Protein AF-A0A9W6SUK1-F1 (afdb_monomer_lite)

pLDDT: mean 86.15, std 13.44, range [48.19, 97.81]

Structure (mmCIF, N/CA/C/O backbone):
data_AF-A0A9W6SUK1-F1
#
_entry.id   AF-A0A9W6SUK1-F1
#
loop_
_atom_site.group_PDB
_atom_site.id
_atom_site.type_symbol
_atom_site.label_atom_id
_atom_site.label_alt_id
_atom_site.label_comp_id
_atom_site.label_asym_id
_atom_site.label_entity_id
_atom_site.label_seq_id
_atom_site.pdbx_PDB_ins_code
_atom_site.Cartn_x
_atom_site.Cartn_y
_atom_site.Cartn_z
_atom_site.occupancy
_atom_site.B_iso_or_equiv
_atom_site.auth_seq_id
_atom_site.auth_comp_id
_atom_site.auth_asym_id
_atom_site.auth_atom_id
_atom_site.pdbx_PDB_model_num
ATOM 1 N N . MET A 1 1 ? -14.902 -10.176 -4.346 1.00 77.56 1 MET A N 1
ATOM 2 C CA . MET A 1 1 ? -14.029 -9.499 -5.326 1.00 77.56 1 MET A CA 1
ATOM 3 C C . MET A 1 1 ? -13.340 -8.386 -4.562 1.00 77.56 1 MET A C 1
ATOM 5 O O . MET A 1 1 ? -14.053 -7.664 -3.875 1.00 77.56 1 MET A O 1
ATOM 9 N N . GLY A 1 2 ? -12.005 -8.348 -4.556 1.00 91.94 2 GLY A N 1
ATOM 10 C CA . GLY A 1 2 ? -11.254 -7.356 -3.781 1.00 91.94 2 GLY A CA 1
ATOM 11 C C . GLY A 1 2 ? -11.389 -5.947 -4.363 1.00 91.94 2 GLY A C 1
ATOM 12 O O . GLY A 1 2 ? -11.686 -5.806 -5.550 1.00 91.94 2 GLY A O 1
ATOM 13 N N . ARG A 1 3 ? -11.192 -4.922 -3.533 1.00 96.12 3 ARG A N 1
ATOM 14 C CA . ARG A 1 3 ? -11.155 -3.506 -3.933 1.00 96.12 3 ARG A CA 1
ATOM 15 C C . ARG A 1 3 ? -9.841 -2.875 -3.488 1.00 96.12 3 ARG A C 1
ATOM 17 O O . ARG A 1 3 ? -9.360 -3.181 -2.396 1.00 96.12 3 ARG A O 1
ATOM 24 N N . ILE A 1 4 ? -9.308 -1.977 -4.310 1.00 96.44 4 ILE A N 1
ATOM 25 C CA . ILE A 1 4 ? -8.146 -1.150 -3.981 1.00 96.44 4 ILE A CA 1
ATOM 26 C C . ILE A 1 4 ? -8.617 0.300 -3.962 1.00 96.44 4 ILE A C 1
ATOM 28 O O . ILE A 1 4 ? -9.156 0.778 -4.959 1.00 96.44 4 ILE A O 1
ATOM 32 N N . LEU A 1 5 ? -8.442 0.983 -2.832 1.00 95.12 5 LEU A N 1
ATOM 33 C CA . LEU A 1 5 ? -8.839 2.384 -2.691 1.00 95.12 5 LEU A CA 1
ATOM 34 C C . LEU A 1 5 ? -7.619 3.242 -2.380 1.00 95.12 5 LEU A C 1
ATOM 36 O O . LEU A 1 5 ? -6.862 2.910 -1.477 1.00 95.12 5 LEU A O 1
ATOM 40 N N . PHE A 1 6 ? -7.457 4.358 -3.075 1.00 93.06 6 PHE A N 1
ATOM 41 C CA . PHE A 1 6 ? -6.518 5.407 -2.704 1.00 93.06 6 PHE A CA 1
ATOM 42 C C . PHE A 1 6 ? -7.228 6.372 -1.751 1.00 93.06 6 PHE A C 1
ATOM 44 O O . PHE A 1 6 ? -8.123 7.104 -2.179 1.00 93.06 6 PHE A O 1
ATOM 51 N N . ALA A 1 7 ? -6.885 6.327 -0.464 1.00 91.31 7 ALA A N 1
ATOM 52 C CA . ALA A 1 7 ? -7.510 7.161 0.557 1.00 91.31 7 ALA A CA 1
ATOM 53 C C . ALA A 1 7 ? -6.776 8.502 0.654 1.00 91.31 7 ALA A C 1
ATOM 55 O O . ALA A 1 7 ? -5.594 8.551 0.996 1.00 91.31 7 ALA A O 1
ATOM 56 N N . LEU A 1 8 ? -7.489 9.575 0.327 1.00 86.50 8 LEU A N 1
ATOM 57 C CA . LEU A 1 8 ? -6.974 10.937 0.284 1.00 86.50 8 LEU A CA 1
ATOM 58 C C . LEU A 1 8 ? -7.324 11.679 1.574 1.00 86.50 8 LEU A C 1
ATOM 60 O O . LEU A 1 8 ? -8.447 11.572 2.067 1.00 86.50 8 LEU A O 1
ATOM 64 N N . THR A 1 9 ? -6.372 12.460 2.070 1.00 83.44 9 THR A N 1
ATOM 65 C CA . THR A 1 9 ? -6.550 13.459 3.133 1.00 83.44 9 THR A CA 1
ATOM 66 C C . THR A 1 9 ? -6.585 14.863 2.531 1.00 83.44 9 THR A C 1
ATOM 68 O O . THR A 1 9 ? -6.197 15.082 1.377 1.00 83.44 9 THR A O 1
ATOM 71 N N . ASP A 1 10 ? -6.972 15.854 3.333 1.00 72.31 10 ASP A N 1
ATOM 72 C CA . ASP A 1 10 ? -6.921 17.268 2.938 1.00 72.31 10 ASP A CA 1
ATOM 73 C C . ASP A 1 10 ? -5.503 17.727 2.543 1.00 72.31 10 ASP A C 1
ATOM 75 O O . ASP A 1 10 ? -5.351 18.607 1.691 1.00 72.31 10 ASP A O 1
ATOM 79 N N . SER A 1 11 ? -4.455 17.098 3.094 1.00 65.69 11 SER A N 1
ATOM 80 C CA . SER A 1 11 ? -3.051 17.374 2.752 1.00 65.69 11 SER A CA 1
ATOM 81 C C . SER A 1 11 ? -2.709 17.051 1.290 1.00 65.69 11 SER A C 1
ATOM 83 O O . SER A 1 11 ? -1.800 17.657 0.724 1.00 65.69 11 SER A O 1
ATOM 85 N N . TRP A 1 12 ? -3.493 16.192 0.631 1.00 64.50 12 TRP A N 1
ATOM 86 C CA . TRP A 1 12 ? -3.364 15.875 -0.794 1.00 64.50 12 TRP A CA 1
ATOM 87 C C . TRP A 1 12 ? -4.181 16.812 -1.680 1.00 64.50 12 TRP A C 1
ATOM 89 O O . TRP A 1 12 ? -4.022 16.819 -2.901 1.00 64.50 12 TRP A O 1
ATOM 99 N N . ALA A 1 13 ? -5.124 17.562 -1.112 1.00 52.41 13 ALA A N 1
ATOM 100 C CA . ALA A 1 13 ? -6.182 18.207 -1.876 1.00 52.41 13 ALA A CA 1
ATOM 101 C C . ALA A 1 13 ? -5.832 19.609 -2.399 1.00 52.41 13 ALA A C 1
ATOM 103 O O . ALA A 1 13 ? -6.548 20.087 -3.277 1.00 52.41 13 ALA A O 1
ATOM 104 N N . ALA A 1 14 ? -4.765 20.274 -1.938 1.00 48.19 14 ALA A N 1
ATOM 105 C CA . ALA A 1 14 ? -4.618 21.711 -2.180 1.00 48.19 14 ALA A CA 1
ATOM 106 C C . ALA A 1 14 ? -3.212 22.173 -2.601 1.00 48.19 14 ALA A C 1
ATOM 108 O O . ALA A 1 14 ? -2.384 22.531 -1.768 1.00 48.19 14 ALA A O 1
ATOM 109 N N . VAL A 1 15 ? -3.008 22.334 -3.913 1.00 51.03 15 VAL A N 1
ATOM 110 C CA . VAL A 1 15 ? -2.298 23.520 -4.413 1.00 51.03 15 VAL A CA 1
ATOM 111 C C . VAL A 1 15 ? -3.376 24.535 -4.784 1.00 51.03 15 VAL A C 1
ATOM 113 O O . VAL A 1 15 ? -4.235 24.268 -5.629 1.00 51.03 15 VAL A O 1
ATOM 116 N N . VAL A 1 16 ? -3.382 25.674 -4.095 1.00 49.91 16 VAL A N 1
ATOM 117 C CA . VAL A 1 16 ? -4.205 26.821 -4.484 1.00 49.91 16 VAL A CA 1
ATOM 118 C C . VAL A 1 16 ? -3.438 27.550 -5.579 1.00 49.91 16 VAL A C 1
ATOM 120 O O . VAL A 1 16 ? -2.428 28.191 -5.303 1.00 49.91 16 VAL A O 1
ATOM 123 N N . ASP A 1 17 ? -3.892 27.395 -6.814 1.00 54.75 17 ASP A N 1
ATOM 124 C CA . ASP A 1 17 ? -3.485 28.235 -7.937 1.00 54.75 17 ASP A CA 1
ATOM 125 C C . ASP A 1 17 ? -4.449 29.433 -8.005 1.00 54.75 17 ASP A C 1
ATOM 127 O O . ASP A 1 17 ? -5.581 29.346 -7.525 1.00 54.75 17 ASP A O 1
ATOM 131 N N . GLU A 1 18 ? -4.045 30.554 -8.591 1.00 48.69 18 GLU A N 1
ATOM 132 C CA . GLU A 1 18 ? -4.957 31.675 -8.870 1.00 48.69 18 GLU A CA 1
ATOM 133 C C . GLU A 1 18 ? -5.225 31.730 -10.376 1.00 48.69 18 GLU A C 1
ATOM 135 O O . GLU A 1 18 ? -4.299 31.730 -11.187 1.00 48.69 18 GLU A O 1
ATOM 140 N N . HIS A 1 19 ? -6.499 31.791 -10.776 1.00 56.19 19 HIS A N 1
ATOM 141 C CA . HIS A 1 19 ? -6.836 32.237 -12.128 1.00 56.19 19 HIS A CA 1
ATOM 142 C C . HIS A 1 19 ? -6.321 33.674 -12.343 1.00 56.19 19 HIS A C 1
ATOM 144 O O . HIS A 1 19 ? -6.208 34.446 -11.393 1.00 56.19 19 HIS A O 1
ATOM 150 N N . ASP A 1 20 ? -6.125 34.086 -13.603 1.00 66.88 20 ASP A N 1
ATOM 151 C CA . ASP A 1 20 ? -5.825 35.488 -13.972 1.00 66.88 20 ASP A CA 1
ATOM 152 C C . ASP A 1 20 ? -6.870 36.500 -13.439 1.00 66.88 20 ASP A C 1
ATOM 154 O O . ASP A 1 20 ? -6.613 37.704 -13.403 1.00 66.88 20 ASP A O 1
ATOM 158 N N . ASP A 1 21 ? -8.056 36.031 -13.030 1.00 73.06 21 ASP A N 1
ATOM 159 C CA . ASP A 1 21 ? -9.128 36.833 -12.431 1.00 73.06 21 ASP A CA 1
ATOM 160 C C . ASP A 1 21 ? -9.119 36.871 -10.887 1.00 73.06 21 ASP A C 1
ATOM 162 O O . ASP A 1 21 ? -9.996 37.498 -10.288 1.00 73.06 21 ASP A O 1
ATOM 166 N N . GLY A 1 22 ? -8.131 36.242 -10.240 1.00 64.94 22 GLY A N 1
ATOM 167 C CA . GLY A 1 22 ? -7.996 36.178 -8.782 1.00 64.94 22 GLY A CA 1
ATOM 168 C C . GLY A 1 22 ? -8.904 35.147 -8.105 1.00 64.94 22 GLY A C 1
ATOM 169 O O . GLY A 1 22 ? -9.015 35.139 -6.878 1.00 64.94 22 GLY A O 1
ATOM 170 N N . THR A 1 23 ? -9.580 34.280 -8.865 1.00 58.09 23 THR A N 1
ATOM 171 C CA . THR A 1 23 ? -10.331 33.162 -8.286 1.00 58.09 23 THR A CA 1
ATOM 172 C C . THR A 1 23 ? -9.359 32.052 -7.884 1.00 58.09 23 THR A C 1
ATOM 174 O O . THR A 1 23 ? -8.633 31.552 -8.751 1.00 58.09 23 THR A O 1
ATOM 177 N N . PRO A 1 24 ? -9.348 31.611 -6.613 1.00 49.59 24 PRO A N 1
ATOM 178 C CA . PRO A 1 24 ? -8.565 30.451 -6.222 1.00 49.59 24 PRO A CA 1
ATOM 179 C C . PRO A 1 24 ? -9.097 29.210 -6.943 1.00 49.59 24 PRO A C 1
ATOM 181 O O . PRO A 1 24 ? -10.269 28.847 -6.818 1.00 49.59 24 PRO A O 1
ATOM 184 N N . ILE A 1 25 ? -8.220 28.554 -7.693 1.00 55.06 25 ILE A N 1
ATOM 185 C CA . ILE A 1 25 ? -8.440 27.240 -8.278 1.00 55.06 25 ILE A CA 1
ATOM 186 C C . ILE A 1 25 ? -7.718 26.237 -7.395 1.00 55.06 25 ILE A C 1
ATOM 188 O O . ILE A 1 25 ? -6.500 26.277 -7.242 1.00 55.06 25 ILE A O 1
ATOM 192 N N . THR A 1 26 ? -8.457 25.286 -6.844 1.00 48.47 26 THR A N 1
ATOM 193 C CA . THR A 1 26 ? -7.838 24.103 -6.257 1.00 48.47 26 THR A CA 1
ATOM 194 C C . THR A 1 26 ? -7.366 23.218 -7.404 1.00 48.47 26 THR A C 1
ATOM 196 O O . THR A 1 26 ? -8.160 22.485 -8.002 1.00 48.47 26 THR A O 1
ATOM 199 N N . ARG A 1 27 ? -6.084 23.314 -7.765 1.00 48.31 27 ARG A N 1
ATOM 200 C CA . ARG A 1 27 ? -5.504 22.461 -8.798 1.00 48.31 27 ARG A CA 1
ATOM 201 C C . ARG A 1 27 ? -4.853 21.267 -8.125 1.00 48.31 27 ARG A C 1
ATOM 203 O O . ARG A 1 27 ? -3.793 21.337 -7.520 1.00 48.31 27 ARG A O 1
ATOM 210 N N . ARG A 1 28 ? -5.538 20.144 -8.250 1.00 56.28 28 ARG A N 1
ATOM 211 C CA . ARG A 1 28 ? -5.021 18.819 -7.952 1.00 56.28 28 ARG A CA 1
ATOM 212 C C . ARG A 1 28 ? -3.777 18.557 -8.831 1.00 56.28 28 ARG A C 1
ATOM 214 O O . ARG A 1 28 ? -3.934 18.373 -10.036 1.00 56.28 28 ARG A O 1
ATOM 221 N N . GLU A 1 29 ? -2.561 18.474 -8.273 1.00 55.69 29 GLU A N 1
ATOM 222 C CA . GLU A 1 29 ? -1.379 17.900 -8.968 1.00 55.69 29 GLU A CA 1
ATOM 223 C C . GLU A 1 29 ? -1.499 16.361 -9.112 1.00 55.69 29 GLU A C 1
ATOM 225 O O . GLU A 1 29 ? -0.589 15.596 -8.811 1.00 55.69 29 GLU A O 1
ATOM 230 N N . TYR A 1 30 ? -2.660 15.877 -9.563 1.00 66.81 30 TYR A N 1
ATOM 231 C CA . TYR A 1 30 ? -3.028 14.459 -9.507 1.00 66.81 30 TYR A CA 1
ATOM 232 C C . TYR A 1 30 ? -2.678 13.693 -10.775 1.00 66.81 30 TYR A C 1
ATOM 234 O O . TYR A 1 30 ? -2.692 12.477 -10.737 1.00 66.81 30 TYR A O 1
ATOM 242 N N . ALA A 1 31 ? -2.285 14.337 -11.877 1.00 73.25 31 ALA A N 1
ATOM 243 C CA . ALA A 1 31 ? -2.067 13.619 -13.139 1.00 73.25 31 ALA A CA 1
ATOM 244 C C . ALA A 1 31 ? -1.047 12.467 -13.018 1.00 73.25 31 ALA A C 1
ATOM 246 O O . ALA A 1 31 ? -1.209 11.424 -13.646 1.00 73.25 31 ALA A O 1
ATOM 247 N N . LYS A 1 32 ? -0.016 12.640 -12.181 1.00 80.38 32 LYS A N 1
ATOM 248 C CA . LYS A 1 32 ? 0.968 11.587 -11.896 1.00 80.38 32 LYS A CA 1
ATOM 249 C C . LYS A 1 32 ? 0.387 10.510 -10.988 1.00 80.38 32 LYS A C 1
ATOM 251 O O . LYS A 1 32 ? 0.563 9.332 -11.255 1.00 80.38 32 LYS A O 1
ATOM 256 N N . LEU A 1 33 ? -0.343 10.899 -9.950 1.00 84.31 33 LEU A N 1
ATOM 257 C CA . LEU A 1 33 ? -0.990 9.960 -9.043 1.00 84.31 33 LEU A CA 1
ATOM 258 C C . LEU A 1 33 ? -2.082 9.128 -9.732 1.00 84.31 33 LEU A C 1
ATOM 260 O O . LEU A 1 33 ? -2.183 7.929 -9.501 1.00 84.31 33 LEU A O 1
ATOM 264 N N . ASP A 1 34 ? -2.868 9.752 -10.602 1.00 87.50 34 ASP A N 1
ATOM 265 C CA . ASP A 1 34 ? -3.886 9.106 -11.424 1.00 87.50 34 ASP A CA 1
ATOM 266 C C . ASP A 1 34 ? -3.232 8.094 -12.369 1.00 87.50 34 ASP A C 1
ATOM 268 O O . ASP A 1 34 ? -3.710 6.967 -12.480 1.00 87.50 34 ASP A O 1
ATOM 272 N N . ALA A 1 35 ? -2.107 8.458 -12.999 1.00 88.25 35 ALA A N 1
ATOM 273 C CA . ALA A 1 35 ? -1.323 7.538 -13.822 1.00 88.25 35 ALA A CA 1
ATOM 274 C C . ALA A 1 35 ? -0.766 6.367 -12.994 1.00 88.25 35 ALA A C 1
ATOM 276 O O . ALA A 1 35 ? -0.912 5.216 -13.399 1.00 88.25 35 ALA A O 1
ATOM 277 N N . PHE A 1 36 ? -0.218 6.646 -11.806 1.00 89.75 36 PHE A N 1
ATOM 278 C CA . PHE A 1 36 ? 0.258 5.630 -10.863 1.00 89.75 36 PHE A CA 1
ATOM 279 C C . PHE A 1 36 ? -0.850 4.636 -10.498 1.00 89.75 36 PHE A C 1
ATOM 281 O O . PHE A 1 36 ? -0.673 3.424 -10.591 1.00 89.75 36 PHE A O 1
ATOM 288 N N . ALA A 1 37 ? -2.011 5.153 -10.092 1.00 92.19 37 ALA A N 1
ATOM 289 C CA . ALA A 1 37 ? -3.158 4.356 -9.681 1.00 92.19 37 ALA A CA 1
ATOM 290 C C . ALA A 1 37 ? -3.741 3.551 -10.850 1.00 92.19 37 ALA A C 1
ATOM 292 O O . ALA A 1 37 ? -4.093 2.384 -10.672 1.00 92.19 37 ALA A O 1
ATOM 293 N N . ALA A 1 38 ? -3.818 4.144 -12.044 1.00 92.50 38 ALA A N 1
ATOM 294 C CA . ALA A 1 38 ? -4.283 3.462 -13.245 1.00 92.50 38 ALA A CA 1
ATOM 295 C C . ALA A 1 38 ? -3.365 2.289 -13.610 1.00 92.50 38 ALA A C 1
ATOM 297 O O . ALA A 1 38 ? -3.847 1.172 -13.780 1.00 92.50 38 ALA A O 1
ATOM 298 N N . GLU A 1 39 ? -2.052 2.515 -13.655 1.00 92.94 39 GLU A N 1
ATOM 299 C CA . 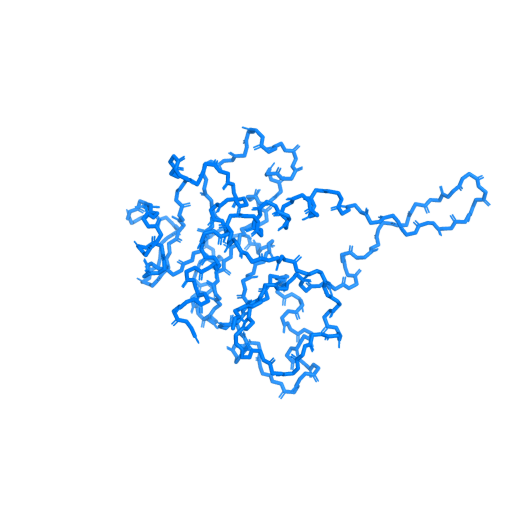GLU A 1 39 ? -1.068 1.487 -13.999 1.00 92.94 39 GLU A CA 1
ATOM 300 C C . GLU A 1 39 ? -1.023 0.367 -12.947 1.00 92.94 39 GLU A C 1
ATOM 302 O O . GLU A 1 39 ? -1.078 -0.818 -13.288 1.00 92.94 39 GLU A O 1
ATOM 307 N N . ALA A 1 40 ? -1.046 0.722 -11.657 1.00 93.62 40 ALA A N 1
ATOM 308 C CA . ALA A 1 40 ? -1.162 -0.257 -10.579 1.00 93.62 40 ALA A CA 1
ATOM 309 C C . ALA A 1 40 ? -2.466 -1.066 -10.681 1.00 93.62 40 ALA A C 1
ATOM 311 O O . ALA A 1 40 ? -2.459 -2.284 -10.492 1.00 93.62 40 ALA A O 1
ATOM 312 N N . GLY A 1 41 ? -3.584 -0.424 -11.030 1.00 95.19 41 GLY A N 1
ATOM 313 C CA . GLY A 1 41 ? -4.865 -1.099 -11.229 1.00 95.19 41 GLY A CA 1
ATOM 314 C C . GLY A 1 41 ? -4.879 -2.036 -12.438 1.00 95.19 41 GLY A C 1
ATOM 315 O O . GLY A 1 41 ? -5.420 -3.146 -12.372 1.00 95.19 41 GLY A O 1
ATOM 316 N N . GLU A 1 42 ? -4.236 -1.639 -13.537 1.00 94.62 42 GLU A N 1
ATOM 317 C CA . GLU A 1 42 ? -4.057 -2.478 -14.721 1.00 94.62 42 GLU A CA 1
ATOM 318 C C . GLU A 1 42 ? -3.203 -3.713 -14.427 1.00 94.62 42 GLU A C 1
ATOM 320 O O . GLU A 1 42 ? -3.549 -4.815 -14.875 1.00 94.62 42 GLU A O 1
ATOM 325 N N . ALA A 1 43 ? -2.126 -3.562 -13.655 1.00 92.88 43 ALA A N 1
ATOM 326 C CA . ALA A 1 43 ? -1.289 -4.672 -13.209 1.00 92.88 43 ALA A CA 1
ATOM 327 C C . ALA A 1 43 ? -2.040 -5.591 -12.229 1.00 92.88 43 ALA A C 1
ATOM 329 O O . ALA A 1 43 ? -2.059 -6.813 -12.407 1.00 92.88 43 ALA A O 1
ATOM 330 N N . ALA A 1 44 ? -2.764 -5.012 -11.266 1.00 95.06 44 ALA A N 1
ATOM 331 C CA . ALA A 1 44 ? -3.584 -5.747 -10.304 1.00 95.06 44 ALA A CA 1
ATOM 332 C C . ALA A 1 44 ? -4.801 -6.442 -10.938 1.00 95.06 44 ALA A C 1
ATOM 334 O O . ALA A 1 44 ? -5.382 -7.342 -10.331 1.00 95.06 44 ALA A O 1
ATOM 335 N N . LYS A 1 45 ? -5.217 -6.028 -12.145 1.00 95.50 45 LYS A N 1
ATOM 336 C CA . LYS A 1 45 ? -6.511 -6.391 -12.758 1.00 95.50 45 LYS A CA 1
ATOM 337 C C . LYS A 1 45 ? -7.705 -6.026 -11.862 1.00 95.50 45 LYS A C 1
ATOM 339 O O . LYS A 1 45 ? -8.749 -6.677 -11.912 1.00 95.50 45 LYS A O 1
ATOM 344 N N . ILE A 1 46 ? -7.542 -4.983 -11.050 1.00 95.25 46 ILE A N 1
ATOM 345 C CA . ILE A 1 46 ? -8.527 -4.453 -10.105 1.00 95.25 46 ILE A CA 1
ATOM 346 C C . ILE A 1 46 ? -8.463 -2.926 -10.225 1.00 95.25 46 ILE A C 1
ATOM 348 O O . ILE A 1 46 ? -7.388 -2.372 -10.010 1.00 95.25 46 ILE A O 1
ATOM 352 N N . PRO A 1 47 ? -9.564 -2.231 -10.561 1.00 93.56 47 PRO A N 1
ATOM 353 C CA . PRO A 1 47 ? -9.565 -0.773 -10.598 1.00 93.56 47 PRO A CA 1
ATOM 354 C C . PRO A 1 47 ? -9.157 -0.177 -9.247 1.00 93.56 47 PRO A C 1
ATOM 356 O O . PRO A 1 47 ? -9.628 -0.633 -8.203 1.00 93.56 47 PRO A O 1
ATOM 359 N N . VAL A 1 48 ? -8.307 0.849 -9.286 1.00 94.62 48 VAL A N 1
ATOM 360 C CA . VAL A 1 48 ? -7.973 1.663 -8.114 1.00 94.62 48 VAL A CA 1
ATOM 361 C C . VAL A 1 48 ? -8.918 2.858 -8.084 1.00 94.62 48 VAL A C 1
ATOM 363 O O . VAL A 1 48 ? -8.983 3.629 -9.040 1.00 94.62 48 VAL A O 1
ATOM 366 N N . GLU A 1 49 ? -9.679 2.993 -7.002 1.00 93.81 49 GLU A N 1
ATOM 367 C CA . GLU A 1 49 ? -10.641 4.082 -6.818 1.00 93.81 49 GLU A CA 1
ATOM 368 C C . GLU A 1 49 ? -10.074 5.124 -5.852 1.00 93.81 49 GLU A C 1
ATOM 370 O O . GLU A 1 49 ? -9.610 4.776 -4.769 1.00 93.81 49 GLU A O 1
ATOM 375 N N . PHE A 1 50 ? -10.151 6.405 -6.200 1.00 91.75 50 PHE A N 1
ATOM 376 C CA . PHE A 1 50 ? -9.858 7.481 -5.256 1.00 91.75 50 PHE A CA 1
ATOM 377 C C . PHE A 1 50 ? -11.057 7.717 -4.344 1.00 91.75 50 PHE A C 1
ATOM 379 O O . PHE A 1 50 ? -12.190 7.814 -4.820 1.00 91.75 50 PHE A O 1
ATOM 386 N N . ILE A 1 51 ? -10.803 7.833 -3.044 1.00 92.69 51 ILE A N 1
ATOM 387 C CA . ILE A 1 51 ? -11.831 8.079 -2.038 1.00 92.69 51 ILE A CA 1
ATOM 388 C C . ILE A 1 51 ? -11.305 9.042 -0.980 1.00 92.69 51 ILE A C 1
ATOM 390 O O . ILE A 1 51 ? -10.135 8.993 -0.605 1.00 92.69 51 ILE A O 1
ATOM 394 N N . ASP A 1 52 ? -12.173 9.916 -0.494 1.00 91.56 52 ASP A N 1
ATOM 395 C CA . ASP A 1 52 ? -11.874 10.717 0.687 1.00 91.56 52 ASP A CA 1
ATOM 396 C C . ASP A 1 52 ? -11.811 9.800 1.921 1.00 91.56 52 ASP A C 1
ATOM 398 O O . ASP A 1 52 ? -12.644 8.901 2.084 1.00 91.56 52 ASP A O 1
ATOM 402 N N . VAL A 1 53 ? -10.831 9.994 2.803 1.00 92.94 53 VAL A N 1
ATOM 403 C CA . VAL A 1 53 ? -10.698 9.213 4.042 1.00 92.94 53 VAL A CA 1
ATOM 404 C C . VAL A 1 53 ? -11.972 9.251 4.905 1.00 92.94 53 VAL A C 1
ATOM 406 O O . VAL A 1 53 ? -12.322 8.247 5.545 1.00 92.94 53 VAL A O 1
ATOM 409 N N . ALA A 1 54 ? -12.730 10.352 4.857 1.00 91.00 54 ALA A N 1
ATOM 410 C CA . ALA A 1 54 ? -14.017 10.499 5.529 1.00 91.00 54 ALA A CA 1
ATOM 411 C C . ALA A 1 54 ? -15.098 9.565 4.952 1.00 91.00 54 ALA A C 1
ATOM 413 O O . ALA A 1 54 ? -15.994 9.121 5.682 1.00 91.00 54 ALA A O 1
ATOM 414 N N . GLU A 1 55 ? -14.990 9.221 3.667 1.00 93.50 55 GLU A N 1
ATOM 415 C CA . GLU A 1 55 ? -15.928 8.381 2.915 1.00 93.50 55 GLU A CA 1
ATOM 416 C C . GLU A 1 55 ? -15.546 6.891 2.904 1.00 93.50 55 GLU A C 1
ATOM 418 O O . GLU A 1 55 ? -16.351 6.046 2.499 1.00 93.50 55 GLU A O 1
ATOM 423 N N . VAL A 1 56 ? -14.354 6.528 3.392 1.00 95.31 56 VAL A N 1
ATOM 424 C CA . VAL A 1 56 ? -13.911 5.127 3.488 1.00 95.31 56 VAL A CA 1
ATOM 425 C C . VAL A 1 56 ? -14.933 4.288 4.284 1.00 95.31 56 VAL A C 1
ATOM 427 O O . VAL A 1 56 ? -15.386 4.704 5.361 1.00 95.31 56 VAL A O 1
ATOM 430 N N . PRO A 1 57 ? -15.315 3.084 3.814 1.00 94.75 57 PRO A N 1
ATOM 431 C CA . PRO A 1 57 ? -16.274 2.244 4.525 1.00 94.75 57 PRO A CA 1
ATOM 432 C C . PRO A 1 57 ? -15.734 1.780 5.886 1.00 94.75 57 PRO A C 1
ATOM 434 O O . PRO A 1 57 ? -14.547 1.517 6.050 1.00 94.75 57 PRO A O 1
ATOM 437 N N . ALA A 1 58 ? -16.626 1.635 6.870 1.00 94.56 58 ALA A N 1
ATOM 438 C CA . ALA A 1 58 ? -16.257 1.143 8.202 1.00 94.56 58 ALA A CA 1
ATOM 439 C C . ALA A 1 58 ? -15.859 -0.347 8.215 1.00 94.56 58 ALA A C 1
ATOM 441 O O . ALA A 1 58 ? -15.105 -0.786 9.086 1.00 94.56 58 ALA A O 1
ATOM 442 N N . ASP A 1 59 ? -16.384 -1.125 7.265 1.00 95.00 59 ASP A N 1
ATOM 443 C CA . ASP A 1 59 ? -15.977 -2.504 7.016 1.00 95.00 59 ASP A CA 1
ATOM 444 C C . ASP A 1 59 ? -14.977 -2.540 5.855 1.00 95.00 59 ASP A C 1
ATOM 446 O O . ASP A 1 59 ? -15.312 -2.200 4.720 1.00 95.00 59 ASP A O 1
ATOM 450 N N . LEU A 1 60 ? -13.747 -2.951 6.164 1.00 95.06 60 LEU A N 1
ATOM 451 C CA . LEU A 1 60 ? -12.642 -3.072 5.212 1.00 95.06 60 LEU A CA 1
ATOM 452 C C . LEU A 1 60 ? -12.459 -4.511 4.706 1.00 95.06 60 LEU A C 1
ATOM 454 O O . LEU A 1 60 ? -11.419 -4.851 4.144 1.00 95.06 60 LEU A O 1
ATOM 458 N N . THR A 1 61 ? -13.439 -5.392 4.919 1.00 94.31 61 THR A N 1
ATOM 459 C CA . THR A 1 61 ? -13.380 -6.768 4.418 1.00 94.31 61 THR A CA 1
ATOM 460 C C . THR A 1 61 ? -13.243 -6.776 2.893 1.00 94.31 61 THR A C 1
ATOM 462 O O . THR A 1 61 ? -14.085 -6.241 2.173 1.00 94.31 61 THR A O 1
ATOM 465 N N . GLY A 1 62 ? -12.169 -7.393 2.390 1.00 95.06 62 GLY A N 1
ATOM 466 C CA . GLY A 1 62 ? -11.859 -7.425 0.957 1.00 95.06 62 GLY A CA 1
ATOM 467 C C . GLY A 1 62 ? -11.409 -6.080 0.374 1.00 95.06 62 GLY A C 1
ATOM 468 O O . GLY A 1 62 ? -11.421 -5.922 -0.846 1.00 95.06 62 GLY A O 1
ATOM 469 N N . VAL A 1 63 ? -11.029 -5.119 1.218 1.00 96.62 63 VAL A N 1
ATOM 470 C CA . VAL A 1 63 ? -10.496 -3.815 0.817 1.00 96.62 63 VAL A CA 1
ATOM 471 C C . VAL A 1 63 ? -9.031 -3.721 1.236 1.00 96.62 63 VAL A C 1
ATOM 473 O O . VAL A 1 63 ? -8.679 -4.088 2.357 1.00 96.62 63 VAL A O 1
ATOM 476 N N . VAL A 1 64 ? -8.190 -3.199 0.345 1.00 97.50 64 VAL A N 1
ATOM 477 C CA . VAL A 1 64 ? -6.875 -2.655 0.699 1.00 97.50 64 VAL A CA 1
ATOM 478 C C . VAL A 1 64 ? -6.867 -1.169 0.363 1.00 97.50 64 VAL A C 1
ATOM 480 O O . VAL A 1 64 ? -7.285 -0.765 -0.722 1.00 97.50 64 VAL A O 1
ATOM 483 N N . LEU A 1 65 ? -6.424 -0.360 1.317 1.00 96.88 65 LEU A N 1
ATOM 484 C CA . LEU A 1 65 ? -6.261 1.079 1.182 1.00 96.88 65 LEU A CA 1
ATOM 485 C C . LEU A 1 65 ? -4.804 1.386 0.838 1.00 96.88 65 LEU A C 1
ATOM 487 O O . LEU A 1 65 ? -3.911 0.850 1.481 1.00 96.88 65 LEU A O 1
ATOM 491 N N . ILE A 1 66 ? -4.564 2.259 -0.130 1.00 95.62 66 ILE A N 1
ATOM 492 C CA . ILE A 1 66 ? -3.285 2.933 -0.337 1.00 95.62 66 ILE A CA 1
ATOM 493 C C . ILE A 1 66 ? -3.437 4.315 0.286 1.00 95.62 66 ILE A C 1
ATOM 495 O O . ILE A 1 66 ? -4.336 5.058 -0.107 1.00 95.62 66 ILE A O 1
ATOM 499 N N . ALA A 1 67 ? -2.627 4.636 1.288 1.00 92.94 67 ALA A N 1
ATOM 500 C CA . ALA A 1 67 ? -2.796 5.876 2.038 1.00 92.94 67 ALA A CA 1
ATOM 501 C C . ALA A 1 67 ? -1.491 6.317 2.702 1.00 92.94 67 ALA A C 1
ATOM 503 O O . ALA A 1 67 ? -0.620 5.492 2.969 1.00 92.94 67 ALA A O 1
ATOM 504 N N . GLU A 1 68 ? -1.363 7.600 3.024 1.00 91.88 68 GLU A N 1
ATOM 505 C CA . GLU A 1 68 ? -0.317 8.042 3.949 1.00 91.88 68 GLU A CA 1
ATOM 506 C C . GLU A 1 68 ? -0.640 7.622 5.387 1.00 91.88 68 GLU A C 1
ATOM 508 O O . GLU A 1 68 ? -1.775 7.289 5.735 1.00 91.88 68 GLU A O 1
ATOM 513 N N . GLU A 1 69 ? 0.370 7.655 6.253 1.00 91.56 69 GLU A N 1
ATOM 514 C CA . GLU A 1 69 ? 0.198 7.303 7.663 1.00 91.56 69 GLU A CA 1
ATOM 515 C C . GLU A 1 69 ? -0.778 8.252 8.385 1.00 91.56 69 GLU A C 1
ATOM 517 O O . GLU A 1 69 ? -1.569 7.801 9.212 1.00 91.56 69 GLU A O 1
ATOM 522 N N . GLU A 1 70 ? -0.809 9.537 8.013 1.00 91.31 70 GLU A N 1
ATOM 523 C CA . GLU A 1 70 ? -1.798 10.506 8.511 1.00 91.31 70 GLU A CA 1
ATOM 524 C C . GLU A 1 70 ? -3.239 10.031 8.253 1.00 91.31 70 GLU A C 1
ATOM 526 O O . GLU A 1 70 ? -4.060 10.003 9.172 1.00 91.31 70 GLU A O 1
ATOM 531 N N . ALA A 1 71 ? -3.519 9.547 7.040 1.00 92.88 71 ALA A N 1
ATOM 532 C CA . ALA A 1 71 ? -4.830 9.027 6.662 1.00 92.88 71 ALA A CA 1
ATOM 533 C C . ALA A 1 71 ? -5.223 7.785 7.479 1.00 92.88 71 ALA A C 1
ATOM 535 O O . ALA A 1 71 ? -6.391 7.606 7.824 1.00 92.88 71 ALA A O 1
ATOM 536 N N . LEU A 1 72 ? -4.259 6.919 7.817 1.00 95.00 72 LEU A N 1
ATOM 537 C CA . LEU A 1 72 ? -4.494 5.775 8.704 1.00 95.00 72 LEU A CA 1
ATOM 538 C C . LEU A 1 72 ? -4.907 6.236 10.108 1.00 95.00 72 LEU A C 1
ATOM 540 O O . LEU A 1 72 ? -5.840 5.673 10.687 1.00 95.00 72 LEU A O 1
ATOM 544 N N . HIS A 1 73 ? -4.245 7.259 10.652 1.00 94.81 73 HIS A N 1
ATOM 545 C CA . HIS A 1 73 ? -4.599 7.821 11.954 1.00 94.81 73 HIS A CA 1
ATOM 546 C C . HIS A 1 73 ? -5.992 8.455 11.950 1.00 94.81 73 HIS A C 1
ATOM 548 O O . HIS A 1 73 ? -6.798 8.145 12.830 1.00 94.81 73 HIS A O 1
ATOM 554 N N . GLU A 1 74 ? -6.301 9.269 10.943 1.00 95.25 74 GLU A N 1
ATOM 555 C CA . GLU A 1 74 ? -7.616 9.893 10.790 1.00 95.25 74 GLU A CA 1
ATOM 556 C C . GLU A 1 74 ? -8.726 8.841 10.641 1.00 95.25 74 GLU A C 1
ATOM 558 O O . GLU A 1 74 ? -9.759 8.891 11.315 1.00 95.25 74 GLU A O 1
ATOM 563 N N . LEU A 1 75 ? -8.487 7.821 9.812 1.00 95.94 75 LEU A N 1
ATOM 564 C CA . LEU A 1 75 ? -9.410 6.709 9.633 1.00 95.94 75 LEU A CA 1
ATOM 565 C C . LEU A 1 75 ? -9.653 5.953 10.945 1.00 95.94 75 LEU A C 1
ATOM 567 O O . LEU A 1 75 ? -10.794 5.605 11.259 1.00 95.94 75 LEU A O 1
ATOM 571 N N . ALA A 1 76 ? -8.593 5.692 11.711 1.00 96.81 76 ALA A N 1
ATOM 572 C CA . ALA A 1 76 ? -8.685 5.021 13.000 1.00 96.81 76 ALA A CA 1
ATOM 573 C C . ALA A 1 76 ? -9.515 5.836 14.001 1.00 96.81 76 ALA A C 1
ATOM 575 O O . ALA A 1 76 ? -10.421 5.278 14.625 1.00 96.81 76 ALA A O 1
ATOM 576 N N . GLU A 1 77 ? -9.273 7.145 14.100 1.00 96.88 77 GLU A N 1
ATOM 577 C CA . GLU A 1 77 ? -10.042 8.050 14.957 1.00 96.88 77 GLU A CA 1
ATOM 578 C C . GLU A 1 77 ? -11.525 8.057 14.572 1.00 96.88 77 GLU A C 1
ATOM 580 O O . GLU A 1 77 ? -12.388 7.788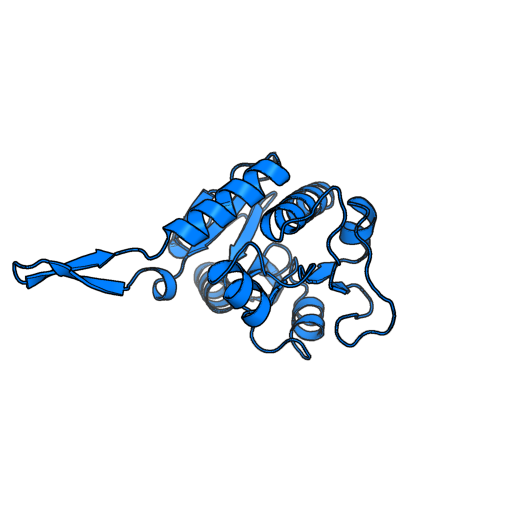 15.414 1.00 96.88 77 GLU A O 1
ATOM 585 N N . ARG A 1 78 ? -11.828 8.261 13.285 1.00 95.75 78 ARG A N 1
ATOM 586 C CA . ARG A 1 78 ? -13.200 8.287 12.759 1.00 95.75 78 ARG A CA 1
ATOM 587 C C . ARG A 1 78 ? -13.962 6.994 13.046 1.00 95.75 78 ARG A C 1
ATOM 589 O O . ARG A 1 78 ? -15.156 7.029 13.344 1.00 95.75 78 ARG A O 1
ATOM 596 N N . LEU A 1 79 ? -13.287 5.848 12.952 1.00 96.25 79 LEU A N 1
ATOM 597 C CA . LEU A 1 79 ? -13.882 4.531 13.190 1.00 96.25 79 LEU A CA 1
ATOM 598 C C . LEU A 1 79 ? -13.854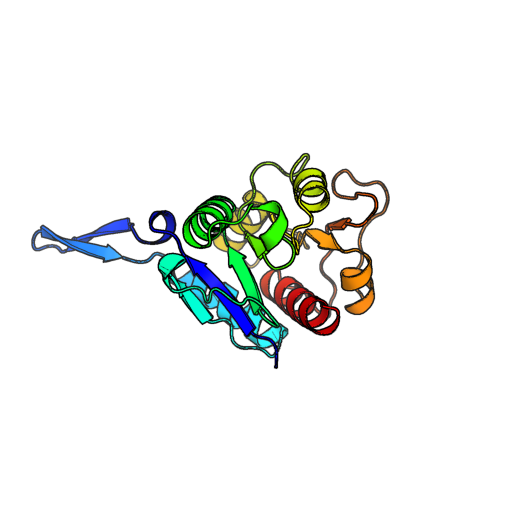 4.096 14.664 1.00 96.25 79 LEU A C 1
ATOM 600 O O . LEU A 1 79 ? -14.361 3.014 14.976 1.00 96.25 79 LEU A O 1
ATOM 604 N N . GLY A 1 80 ? -13.277 4.896 15.569 1.00 96.75 80 GLY A N 1
ATOM 605 C CA . GLY A 1 80 ? -13.122 4.545 16.983 1.00 96.75 80 GLY A CA 1
ATOM 606 C C . GLY A 1 80 ? -12.237 3.312 17.200 1.00 96.75 80 GLY A C 1
ATOM 607 O O . GLY A 1 80 ? -12.546 2.459 18.034 1.00 96.75 80 GLY A O 1
ATOM 608 N N . ARG A 1 81 ? -11.170 3.181 16.406 1.00 96.81 81 ARG A N 1
ATOM 609 C CA . ARG A 1 81 ? -10.230 2.050 16.377 1.00 96.81 81 ARG A CA 1
ATOM 610 C C . ARG A 1 81 ? -8.795 2.529 16.598 1.00 96.81 81 ARG A C 1
ATOM 612 O O . ARG A 1 81 ? -8.536 3.725 16.646 1.00 96.81 81 ARG A O 1
ATOM 619 N N . THR A 1 82 ? -7.856 1.595 16.741 1.00 96.44 82 THR A N 1
ATOM 620 C CA . THR A 1 82 ? -6.423 1.934 16.750 1.00 96.44 82 THR A CA 1
ATOM 621 C C . THR A 1 82 ? -5.833 1.788 15.344 1.00 96.44 82 THR A C 1
ATOM 623 O O . THR A 1 82 ? -6.316 0.933 14.587 1.00 96.44 82 THR A O 1
ATOM 626 N N . PRO A 1 83 ? -4.793 2.562 14.986 1.00 95.44 83 PRO A N 1
ATOM 627 C CA . PRO A 1 83 ? -4.084 2.417 13.714 1.00 95.44 83 PRO A CA 1
ATOM 628 C C . PRO A 1 83 ? -3.657 0.973 13.423 1.00 95.44 83 PRO A C 1
ATOM 630 O O . PRO A 1 83 ? -3.907 0.458 12.339 1.00 95.44 83 PRO A O 1
ATOM 633 N N . GLU A 1 84 ? -3.120 0.264 14.416 1.00 95.19 84 GLU A N 1
ATOM 634 C CA . GLU A 1 84 ? -2.633 -1.117 14.287 1.00 95.19 84 GLU A CA 1
ATOM 635 C C . GLU A 1 84 ? -3.759 -2.098 13.940 1.00 95.19 84 GLU A C 1
ATOM 637 O O . GLU A 1 84 ? -3.561 -3.050 13.190 1.00 95.19 84 GLU A O 1
ATOM 642 N N . SER A 1 85 ? -4.976 -1.854 14.440 1.00 96.44 85 SER A N 1
ATOM 643 C CA . SER A 1 85 ? -6.136 -2.697 14.120 1.00 96.44 85 SER A CA 1
ATOM 644 C C . SER A 1 85 ? -6.616 -2.553 12.669 1.00 96.44 85 SER A C 1
ATOM 646 O O . SER A 1 85 ? -7.375 -3.395 12.187 1.00 96.44 85 SER A O 1
ATOM 648 N N . LEU A 1 86 ? -6.193 -1.487 11.983 1.00 96.88 86 LEU A N 1
ATOM 649 C CA . LEU A 1 86 ? -6.517 -1.198 10.587 1.00 96.88 86 LEU A CA 1
ATOM 650 C C . LEU A 1 86 ? -5.327 -1.414 9.649 1.00 96.88 86 LEU A C 1
ATOM 652 O O . LEU A 1 86 ? -5.543 -1.675 8.469 1.00 96.88 86 LEU A O 1
ATOM 656 N N . ALA A 1 87 ? -4.097 -1.344 10.164 1.00 96.00 87 ALA A N 1
ATOM 657 C CA . ALA A 1 87 ? -2.858 -1.371 9.393 1.00 96.00 87 ALA A CA 1
ATOM 658 C C . ALA A 1 87 ? -2.774 -2.565 8.431 1.00 96.00 87 ALA A C 1
ATOM 660 O O . ALA A 1 87 ? -2.404 -2.389 7.275 1.00 96.00 87 ALA A O 1
ATOM 661 N N . GLY A 1 88 ? -3.237 -3.752 8.834 1.00 97.00 88 GLY A N 1
ATOM 662 C CA . GLY A 1 88 ? -3.294 -4.935 7.960 1.00 97.00 88 GLY A CA 1
ATOM 663 C C . GLY A 1 88 ? -4.210 -4.802 6.732 1.00 97.00 88 GLY A C 1
ATOM 664 O O . GLY A 1 88 ? -4.325 -5.729 5.940 1.00 97.00 88 GLY A O 1
ATOM 665 N N . ARG A 1 89 ? -4.908 -3.678 6.561 1.00 97.25 89 ARG A N 1
ATOM 666 C CA . ARG A 1 89 ? -5.679 -3.331 5.359 1.00 97.25 89 ARG A CA 1
ATOM 667 C C . ARG A 1 89 ? -5.139 -2.074 4.673 1.00 97.25 89 ARG A C 1
ATOM 669 O O . ARG A 1 89 ? -5.773 -1.587 3.745 1.00 97.25 89 ARG A O 1
ATOM 676 N N . VAL A 1 90 ? -3.992 -1.556 5.108 1.00 97.25 90 VAL A N 1
ATOM 677 C CA . VAL A 1 90 ? -3.387 -0.316 4.620 1.00 97.25 90 VAL A CA 1
ATOM 678 C C . VAL A 1 90 ? -1.993 -0.592 4.079 1.00 97.25 90 VAL A C 1
ATOM 680 O O . VAL A 1 90 ? -1.100 -1.044 4.792 1.00 97.25 90 VAL A O 1
ATOM 683 N N . PHE A 1 91 ? -1.812 -0.298 2.801 1.00 97.25 91 PHE A N 1
ATOM 684 C CA . PHE A 1 91 ? -0.526 -0.133 2.160 1.00 97.25 91 PHE A CA 1
ATOM 685 C C . PHE A 1 91 ? -0.114 1.334 2.297 1.00 97.25 91 PHE A C 1
ATOM 687 O O . PHE A 1 91 ? -0.805 2.227 1.804 1.00 97.25 91 PHE A O 1
ATOM 694 N N . LEU A 1 92 ? 0.993 1.590 2.985 1.00 94.44 92 LEU A N 1
ATOM 695 C CA . LEU A 1 92 ? 1.433 2.953 3.239 1.00 94.44 92 LEU A CA 1
ATOM 696 C C . LEU A 1 92 ? 2.126 3.540 2.007 1.00 94.44 92 LEU A C 1
ATOM 698 O O . LEU A 1 92 ? 2.970 2.911 1.375 1.00 94.44 92 LEU A O 1
ATOM 702 N N . LEU A 1 93 ? 1.784 4.769 1.662 1.00 90.56 93 LEU A N 1
ATOM 703 C CA . LEU A 1 93 ? 2.516 5.534 0.668 1.00 90.56 93 LEU A CA 1
ATOM 704 C C . LEU A 1 93 ? 3.325 6.623 1.364 1.00 90.56 93 LEU A C 1
ATOM 706 O O . LEU A 1 93 ? 2.915 7.147 2.397 1.00 90.56 93 LEU A O 1
ATOM 710 N N . ASN A 1 94 ? 4.458 6.984 0.766 1.00 83.50 94 ASN A N 1
ATOM 711 C CA . ASN A 1 94 ? 5.236 8.156 1.147 1.00 83.50 94 ASN A CA 1
ATOM 712 C C . ASN A 1 94 ? 5.800 8.090 2.582 1.00 83.50 94 ASN A C 1
ATOM 714 O O . ASN A 1 94 ? 6.006 9.114 3.228 1.00 83.50 94 ASN A O 1
ATOM 718 N N . THR A 1 95 ? 6.094 6.891 3.105 1.00 84.19 95 THR A N 1
ATOM 719 C CA . THR A 1 95 ? 6.640 6.776 4.469 1.00 84.19 95 THR A CA 1
ATOM 720 C C . THR A 1 95 ? 8.046 7.362 4.548 1.00 84.19 95 THR A C 1
ATOM 722 O O . THR A 1 95 ? 8.906 7.046 3.715 1.00 84.19 95 THR A O 1
ATOM 725 N N . GLU A 1 96 ? 8.313 8.165 5.578 1.00 75.88 96 GLU A N 1
ATOM 726 C CA . GLU A 1 96 ? 9.631 8.758 5.786 1.00 75.88 96 GLU A CA 1
ATOM 727 C C . GLU A 1 96 ? 10.703 7.710 6.171 1.00 75.88 96 GLU A C 1
ATOM 729 O O . GLU A 1 96 ? 10.468 6.768 6.930 1.00 75.88 96 GLU A O 1
ATOM 734 N N . ARG A 1 97 ? 11.928 7.927 5.667 1.00 60.53 97 ARG A N 1
ATOM 735 C CA . ARG A 1 97 ? 13.208 7.278 6.041 1.00 60.53 97 ARG A CA 1
ATOM 736 C C . ARG A 1 97 ? 13.255 5.737 6.066 1.00 60.53 97 ARG A C 1
ATOM 738 O O . ARG A 1 97 ? 13.183 5.100 7.119 1.00 60.53 97 ARG A O 1
ATOM 745 N N . ILE A 1 98 ? 13.639 5.207 4.909 1.00 54.53 98 ILE A N 1
ATOM 746 C CA . ILE A 1 98 ? 14.115 3.857 4.550 1.00 54.53 98 ILE A CA 1
ATOM 747 C C . ILE A 1 98 ? 14.561 2.940 5.711 1.00 54.53 98 ILE A C 1
ATOM 749 O O . ILE A 1 98 ? 14.013 1.858 5.903 1.00 54.53 98 ILE A O 1
ATOM 753 N N . SER A 1 99 ? 15.543 3.342 6.527 1.00 54.28 99 SER A N 1
ATOM 754 C CA . SER A 1 99 ? 16.152 2.438 7.522 1.00 54.28 99 SER A CA 1
ATOM 755 C C . SER A 1 99 ? 15.265 2.123 8.734 1.00 54.28 99 SER A C 1
ATOM 757 O O . SER A 1 99 ? 15.598 1.240 9.529 1.00 54.28 99 SER A O 1
ATOM 759 N N . ARG A 1 100 ? 14.137 2.828 8.898 1.00 66.31 100 ARG A N 1
ATOM 760 C CA . ARG A 1 100 ? 13.116 2.528 9.917 1.00 66.31 100 ARG A CA 1
ATOM 761 C C . ARG A 1 100 ? 11.777 2.122 9.321 1.00 66.31 100 ARG A C 1
ATOM 763 O O . ARG A 1 100 ? 11.038 1.430 10.016 1.00 66.31 100 ARG A O 1
ATOM 770 N N . SER A 1 101 ? 11.496 2.494 8.072 1.00 74.56 101 SER A N 1
ATOM 771 C CA . SER A 1 101 ? 10.215 2.233 7.409 1.00 74.56 101 SER A CA 1
ATOM 772 C C . SER A 1 101 ? 9.858 0.753 7.457 1.00 74.56 101 SER A C 1
ATOM 774 O O . SER A 1 101 ? 8.762 0.407 7.877 1.00 74.56 101 SER A O 1
ATOM 776 N N . GLY A 1 102 ? 10.809 -0.131 7.138 1.00 80.56 102 GLY A N 1
ATOM 777 C CA . GLY A 1 102 ? 10.506 -1.555 7.069 1.00 80.56 102 GLY A CA 1
ATOM 778 C C . GLY A 1 102 ? 10.161 -2.197 8.416 1.00 80.56 102 GLY A C 1
ATOM 779 O O . GLY A 1 102 ? 9.187 -2.936 8.538 1.00 80.56 102 GLY A O 1
ATOM 780 N N . ARG A 1 103 ? 10.912 -1.848 9.468 1.00 87.88 103 ARG A N 1
ATOM 781 C CA . ARG A 1 103 ? 10.622 -2.315 10.834 1.00 87.88 103 ARG A CA 1
ATOM 782 C C . ARG A 1 103 ? 9.343 -1.708 11.389 1.00 87.88 103 ARG A C 1
ATOM 784 O O . ARG A 1 103 ? 8.655 -2.374 12.147 1.00 87.88 103 ARG A O 1
ATOM 791 N N . HIS A 1 104 ? 9.057 -0.453 11.050 1.00 89.75 104 HIS A N 1
ATOM 792 C CA . HIS A 1 104 ? 7.822 0.217 11.448 1.00 89.75 104 HIS A CA 1
ATOM 793 C C . HIS A 1 104 ? 6.606 -0.465 10.827 1.00 89.75 104 HIS A C 1
ATOM 795 O O . HIS A 1 104 ? 5.712 -0.882 11.554 1.00 89.75 104 HIS A O 1
ATOM 801 N N . VAL A 1 105 ? 6.635 -0.678 9.508 1.00 91.88 105 VAL A N 1
ATOM 802 C CA . VAL A 1 105 ? 5.592 -1.381 8.745 1.00 91.88 105 VAL A CA 1
ATOM 803 C C . VAL A 1 105 ? 5.331 -2.769 9.316 1.00 91.88 105 VAL A C 1
ATOM 805 O O . VAL A 1 105 ? 4.177 -3.122 9.547 1.00 91.88 105 VAL A O 1
ATOM 808 N N . GLU A 1 106 ? 6.383 -3.536 9.613 1.00 93.94 106 GLU A N 1
ATOM 809 C CA . GLU A 1 106 ? 6.222 -4.840 10.256 1.00 93.94 106 GLU A CA 1
ATOM 810 C C . GLU A 1 106 ? 5.669 -4.725 11.682 1.00 93.94 106 GLU A C 1
ATOM 812 O O . GLU A 1 106 ? 4.777 -5.486 12.048 1.00 93.94 106 GLU A O 1
ATOM 817 N N . ALA A 1 107 ? 6.159 -3.771 12.480 1.00 93.31 107 ALA A N 1
ATOM 818 C CA . ALA A 1 107 ? 5.742 -3.601 13.870 1.00 93.31 107 ALA A CA 1
ATOM 819 C C . ALA A 1 107 ? 4.253 -3.256 14.006 1.00 93.31 107 ALA A C 1
ATOM 821 O O . ALA A 1 107 ? 3.601 -3.757 14.921 1.00 93.31 107 ALA A O 1
ATOM 822 N N . ILE A 1 108 ? 3.715 -2.432 13.103 1.00 94.06 108 ILE A N 1
ATOM 823 C CA . ILE A 1 108 ? 2.283 -2.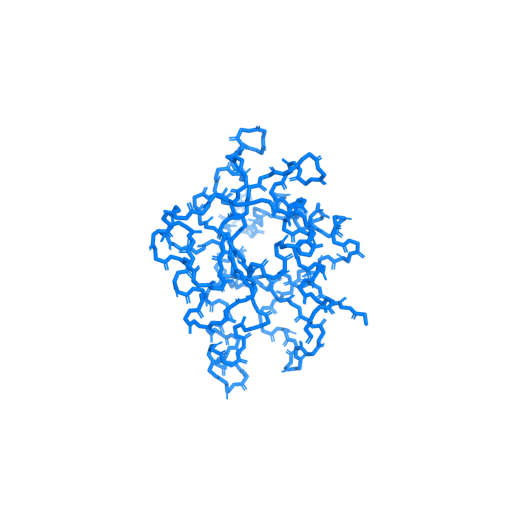101 13.075 1.00 94.06 108 ILE A CA 1
ATOM 824 C C . ILE A 1 108 ? 1.456 -3.114 12.272 1.00 94.06 108 ILE A C 1
ATOM 826 O O . ILE A 1 108 ? 0.231 -3.066 12.315 1.00 94.06 108 ILE A O 1
ATOM 830 N N . GLY A 1 109 ? 2.105 -4.027 11.541 1.00 95.44 109 GLY A N 1
ATOM 831 C CA . GLY A 1 109 ? 1.448 -5.028 10.703 1.00 95.44 109 GLY A CA 1
ATOM 832 C C . GLY A 1 109 ? 0.781 -4.448 9.454 1.00 95.44 109 GLY A C 1
ATOM 833 O O . GLY A 1 109 ? -0.276 -4.938 9.056 1.00 95.44 109 GLY A O 1
ATOM 834 N N . ALA A 1 110 ? 1.360 -3.403 8.857 1.00 96.88 110 ALA A N 1
ATOM 835 C CA . ALA A 1 110 ? 0.829 -2.785 7.645 1.00 96.88 110 ALA A CA 1
ATOM 836 C C . ALA A 1 110 ? 0.951 -3.702 6.419 1.00 96.88 110 ALA A C 1
ATOM 838 O O . ALA A 1 110 ? 1.839 -4.544 6.345 1.00 96.88 110 ALA A O 1
ATOM 839 N N . ALA A 1 111 ? 0.078 -3.535 5.423 1.00 97.12 111 ALA A N 1
ATOM 840 C CA . ALA A 1 111 ? 0.109 -4.366 4.218 1.00 97.12 111 ALA A CA 1
ATOM 841 C C . ALA A 1 111 ? 1.426 -4.234 3.441 1.00 97.12 111 ALA A C 1
ATOM 843 O O . ALA A 1 111 ? 1.842 -5.184 2.787 1.00 97.12 111 ALA A O 1
ATOM 844 N N . GLY A 1 112 ? 2.084 -3.083 3.521 1.00 96.25 112 GLY A N 1
ATOM 845 C CA . GLY A 1 112 ? 3.368 -2.785 2.895 1.00 96.25 112 GLY A CA 1
ATOM 846 C C . GLY A 1 112 ? 3.620 -1.281 2.897 1.00 96.25 112 GLY A C 1
ATOM 847 O O . GLY A 1 112 ? 2.837 -0.528 3.480 1.00 96.25 112 GLY A O 1
ATOM 848 N N . THR A 1 113 ? 4.703 -0.841 2.261 1.00 94.75 113 THR A N 1
ATOM 849 C CA . THR A 1 113 ? 4.966 0.575 2.017 1.00 94.75 113 THR A CA 1
ATOM 850 C C . THR A 1 113 ? 5.733 0.843 0.722 1.00 94.75 113 THR A C 1
ATOM 852 O O . THR A 1 113 ? 6.461 -0.018 0.228 1.00 94.75 113 THR A O 1
ATOM 855 N N . ILE A 1 114 ? 5.622 2.072 0.216 1.00 92.12 114 ILE A N 1
ATOM 856 C CA . ILE A 1 114 ? 6.603 2.705 -0.673 1.00 92.12 114 ILE A CA 1
ATOM 857 C C . ILE A 1 114 ? 7.163 3.938 0.044 1.00 92.12 114 ILE A C 1
ATOM 859 O O . ILE A 1 114 ? 6.417 4.763 0.576 1.00 92.12 114 ILE A O 1
ATOM 863 N N . THR A 1 115 ? 8.489 4.086 0.049 1.00 88.00 115 THR A N 1
ATOM 864 C CA . THR A 1 115 ? 9.139 5.222 0.720 1.00 88.00 115 THR A CA 1
ATOM 865 C C . THR A 1 115 ? 8.946 6.534 -0.037 1.00 88.00 115 THR A C 1
ATOM 867 O O . THR A 1 115 ? 8.782 6.546 -1.260 1.00 88.00 115 THR A O 1
ATOM 870 N N . SER A 1 116 ? 9.034 7.654 0.684 1.00 84.31 116 SER A N 1
ATOM 871 C CA . SER A 1 116 ? 8.967 8.991 0.085 1.00 84.31 116 SER A CA 1
ATOM 872 C C . SER A 1 116 ? 10.045 9.243 -0.968 1.00 84.31 116 SER A C 1
ATOM 874 O O . SER A 1 116 ? 9.776 9.878 -1.984 1.00 84.31 116 SER A O 1
ATOM 876 N N . LEU A 1 117 ? 11.253 8.698 -0.776 1.00 84.62 117 LEU A N 1
ATOM 877 C CA . LEU A 1 117 ? 12.325 8.800 -1.766 1.00 84.62 117 LEU A CA 1
ATOM 878 C C . LEU A 1 117 ? 11.945 8.066 -3.053 1.00 84.62 117 LEU A C 1
ATOM 880 O O . LEU A 1 117 ? 12.033 8.648 -4.126 1.00 84.62 117 LEU A O 1
ATOM 884 N N . THR A 1 118 ? 11.499 6.815 -2.948 1.00 86.38 118 THR A N 1
ATOM 885 C CA . THR A 1 118 ? 11.113 6.015 -4.116 1.00 86.38 118 THR A CA 1
ATOM 886 C C . THR A 1 118 ? 9.979 6.678 -4.883 1.00 86.38 118 THR A C 1
ATOM 888 O O . THR A 1 118 ? 10.087 6.877 -6.091 1.00 86.38 118 THR A O 1
ATOM 891 N N . PHE A 1 119 ? 8.900 7.034 -4.182 1.00 85.56 119 PHE A N 1
ATOM 892 C CA . PHE A 1 119 ? 7.749 7.663 -4.815 1.00 85.56 119 PHE A CA 1
ATOM 893 C C . PHE A 1 119 ? 8.117 9.031 -5.399 1.00 85.56 119 PHE A C 1
ATOM 895 O O . PHE A 1 119 ? 7.715 9.352 -6.513 1.00 85.56 119 PHE A O 1
ATOM 902 N N . GLY A 1 120 ? 8.946 9.808 -4.698 1.00 85.06 120 GLY A N 1
ATOM 903 C CA . GLY A 1 120 ? 9.446 11.100 -5.157 1.00 85.06 120 GLY A CA 1
ATOM 904 C C . GLY A 1 120 ? 10.287 11.000 -6.430 1.00 85.06 120 GLY A C 1
ATOM 905 O O . GLY A 1 120 ? 10.042 11.758 -7.371 1.00 85.06 120 GLY A O 1
ATOM 906 N N . VAL A 1 121 ? 11.227 10.051 -6.499 1.00 85.62 121 VAL A N 1
ATOM 907 C CA . VAL A 1 121 ? 12.037 9.832 -7.708 1.00 85.62 121 VAL A CA 1
ATOM 908 C C . VAL A 1 121 ? 11.154 9.377 -8.865 1.00 85.62 121 VAL A C 1
ATOM 910 O O . VAL A 1 121 ? 11.168 10.033 -9.900 1.00 85.62 121 VAL A O 1
ATOM 913 N N . TRP A 1 122 ? 10.311 8.359 -8.659 1.00 87.31 122 TRP A N 1
ATOM 914 C CA . TRP A 1 122 ? 9.361 7.903 -9.678 1.00 87.31 122 TRP A CA 1
ATOM 915 C C . TRP A 1 122 ? 8.456 9.038 -10.171 1.00 87.31 122 TRP A C 1
ATOM 917 O O . TRP A 1 122 ? 8.258 9.211 -11.369 1.00 87.31 122 TRP A O 1
ATOM 927 N N . SER A 1 123 ? 7.937 9.862 -9.258 1.00 84.06 123 SER A N 1
ATOM 928 C CA . SER A 1 123 ? 7.065 10.975 -9.631 1.00 84.06 123 SER A CA 1
ATOM 929 C C . SER A 1 123 ? 7.811 12.042 -10.434 1.00 84.06 123 SER A C 1
ATOM 931 O O . SER A 1 123 ? 7.199 12.734 -11.243 1.00 84.06 123 SER A O 1
ATOM 933 N N . SER A 1 124 ? 9.117 12.207 -10.231 1.00 85.19 124 SER A N 1
ATOM 934 C CA . SER A 1 124 ? 9.924 13.210 -10.929 1.00 85.19 124 SER A CA 1
ATOM 935 C C . SER A 1 124 ? 10.352 12.726 -12.310 1.00 85.19 124 SER A C 1
ATOM 937 O O . SER A 1 124 ? 10.212 13.478 -13.274 1.00 85.19 124 SER A O 1
ATOM 939 N N . ASP A 1 125 ? 10.817 11.481 -12.388 1.00 85.00 125 ASP A N 1
ATOM 940 C CA . ASP A 1 125 ? 11.281 10.819 -13.601 1.00 85.00 125 ASP A CA 1
ATOM 941 C C . ASP A 1 125 ? 10.936 9.314 -13.543 1.00 85.00 125 ASP A C 1
ATOM 943 O O . ASP A 1 125 ? 11.657 8.535 -12.915 1.00 85.00 125 ASP A O 1
ATOM 947 N N . PRO A 1 126 ? 9.814 8.886 -14.154 1.00 81.62 126 PRO A N 1
ATOM 948 C CA . PRO A 1 126 ? 9.419 7.480 -14.168 1.00 81.62 126 PRO A CA 1
ATOM 949 C C . PRO A 1 126 ? 10.398 6.567 -14.917 1.00 81.62 126 PRO A C 1
ATOM 951 O O . PRO A 1 126 ? 10.427 5.373 -14.626 1.00 81.62 126 PRO A O 1
ATOM 954 N N . GLU A 1 127 ? 11.172 7.100 -15.873 1.00 79.25 127 GLU A N 1
ATOM 955 C CA . GLU A 1 127 ? 12.118 6.320 -16.686 1.00 79.25 127 GLU A CA 1
ATOM 956 C C . GLU A 1 127 ? 13.441 6.065 -15.947 1.00 79.25 127 GLU A C 1
ATOM 958 O O . GLU A 1 127 ? 14.077 5.039 -16.180 1.00 79.25 127 GLU A O 1
ATOM 963 N N . ASP A 1 128 ? 13.829 6.966 -15.037 1.00 72.19 128 ASP A N 1
ATOM 964 C CA . ASP A 1 128 ? 15.039 6.869 -14.198 1.00 72.19 128 ASP A CA 1
ATOM 965 C C . ASP A 1 128 ? 14.724 6.451 -12.746 1.00 72.19 128 ASP A C 1
ATOM 967 O O . ASP A 1 128 ? 15.548 6.573 -11.833 1.00 72.19 128 ASP A O 1
ATOM 971 N N . ALA A 1 129 ? 13.501 5.975 -12.496 1.00 69.31 129 ALA A N 1
ATOM 972 C CA . ALA A 1 129 ? 13.099 5.516 -11.176 1.00 69.31 129 ALA A CA 1
ATOM 973 C C . ALA A 1 129 ? 13.976 4.327 -10.732 1.00 69.31 129 ALA A C 1
ATOM 975 O O . ALA A 1 129 ? 14.155 3.383 -11.504 1.00 69.31 129 ALA A O 1
ATOM 976 N N . PRO A 1 130 ? 14.511 4.327 -9.494 1.00 65.19 130 PRO A N 1
ATOM 977 C CA . PRO A 1 130 ? 15.355 3.241 -9.014 1.00 65.19 130 PRO A CA 1
ATOM 978 C C . PRO A 1 130 ? 14.611 1.906 -9.091 1.00 65.19 130 PRO A C 1
ATOM 980 O O . PRO A 1 130 ? 13.429 1.832 -8.747 1.00 65.19 130 PRO A O 1
ATOM 983 N N . GLU A 1 131 ? 15.328 0.861 -9.511 1.00 62.25 131 GLU A N 1
ATOM 984 C CA . GLU A 1 131 ? 14.829 -0.513 -9.613 1.00 62.25 131 GLU A CA 1
ATOM 985 C C . GLU A 1 131 ? 14.202 -0.949 -8.275 1.00 62.25 131 GLU A C 1
ATOM 987 O O . GLU A 1 131 ? 14.925 -1.161 -7.311 1.00 62.25 131 GLU A O 1
ATOM 992 N N . GLY A 1 132 ? 12.868 -1.058 -8.213 1.00 61.50 132 GLY A N 1
ATOM 993 C CA . GLY A 1 132 ? 12.078 -1.710 -7.156 1.00 61.50 132 GLY A CA 1
ATOM 994 C C . GLY A 1 132 ? 12.249 -1.219 -5.722 1.00 61.50 132 GLY A C 1
ATOM 995 O O . GLY A 1 132 ? 13.276 -1.430 -5.099 1.00 61.50 132 GLY A O 1
ATOM 996 N N . ASN A 1 133 ? 11.194 -0.642 -5.132 1.00 80.56 133 ASN A N 1
ATOM 997 C CA . ASN A 1 133 ? 11.154 -0.391 -3.681 1.00 80.56 133 ASN A CA 1
ATOM 998 C C . ASN A 1 133 ? 9.729 -0.478 -3.107 1.00 80.56 133 ASN A C 1
ATOM 1000 O O . ASN A 1 133 ? 9.300 0.357 -2.303 1.00 80.56 133 ASN A O 1
ATOM 1004 N N . VAL A 1 134 ? 8.970 -1.489 -3.537 1.00 92.38 134 VAL A N 1
ATOM 1005 C CA . VAL A 1 134 ? 7.791 -1.915 -2.776 1.00 92.38 134 VAL A CA 1
ATOM 1006 C C . VAL A 1 134 ? 8.321 -2.730 -1.601 1.00 92.38 134 VAL A C 1
ATOM 1008 O O . VAL A 1 134 ? 8.940 -3.774 -1.791 1.00 92.38 134 VAL A O 1
ATOM 1011 N N . PHE A 1 135 ? 8.116 -2.250 -0.380 1.00 93.38 135 PHE A N 1
ATOM 1012 C CA . PHE A 1 135 ? 8.467 -2.985 0.827 1.00 93.38 135 PHE A CA 1
ATOM 1013 C C . PHE A 1 135 ? 7.223 -3.701 1.348 1.00 93.38 135 PHE A C 1
ATOM 1015 O O . PHE A 1 135 ? 6.237 -3.068 1.716 1.00 93.38 135 PHE A O 1
ATOM 1022 N N . GLY A 1 136 ? 7.239 -5.027 1.361 1.00 95.25 136 GLY A N 1
ATOM 1023 C CA . GLY A 1 136 ? 6.047 -5.830 1.630 1.00 95.25 136 GLY A CA 1
ATOM 1024 C C . GLY A 1 136 ? 6.379 -7.164 2.277 1.00 95.25 136 GLY A C 1
ATOM 1025 O O . GLY A 1 136 ? 7.538 -7.455 2.562 1.00 95.25 136 GLY A O 1
ATOM 1026 N N . ARG A 1 137 ? 5.356 -7.978 2.532 1.00 97.00 137 ARG A N 1
ATOM 1027 C CA . ARG A 1 137 ? 5.516 -9.294 3.150 1.00 97.00 137 ARG A CA 1
ATOM 1028 C C . ARG A 1 137 ? 6.230 -10.260 2.203 1.00 97.00 137 ARG A C 1
ATOM 1030 O O . ARG A 1 137 ? 5.879 -10.353 1.027 1.00 97.00 137 ARG A O 1
ATOM 1037 N N . LYS A 1 138 ? 7.165 -11.049 2.737 1.00 96.81 138 LYS A N 1
ATOM 1038 C CA . LYS A 1 138 ? 7.954 -12.038 1.980 1.00 96.81 138 LYS A CA 1
ATOM 1039 C C . LYS A 1 138 ? 7.109 -13.145 1.362 1.00 96.81 138 LYS A C 1
ATOM 1041 O O . LYS A 1 138 ? 7.434 -13.631 0.285 1.00 96.81 138 LYS A O 1
ATOM 1046 N N . ASP A 1 139 ? 6.040 -13.565 2.033 1.00 97.56 139 ASP A N 1
ATOM 1047 C CA . ASP A 1 139 ? 5.147 -14.598 1.505 1.00 97.56 139 ASP A CA 1
ATOM 1048 C C . ASP A 1 139 ? 4.358 -14.104 0.285 1.00 97.56 139 ASP A C 1
ATOM 1050 O O . ASP A 1 139 ? 4.206 -14.846 -0.684 1.00 97.56 139 ASP A O 1
ATOM 1054 N N . ILE A 1 140 ? 3.944 -12.835 0.287 1.00 97.81 140 ILE A N 1
ATOM 1055 C CA . ILE A 1 140 ? 3.317 -12.187 -0.872 1.00 97.81 140 ILE A CA 1
ATOM 1056 C C . ILE A 1 140 ? 4.343 -11.928 -1.982 1.00 97.81 140 ILE A C 1
ATOM 1058 O O . ILE A 1 140 ? 4.061 -12.224 -3.140 1.00 97.81 140 ILE A O 1
ATOM 1062 N N . ALA A 1 141 ? 5.549 -11.457 -1.641 1.00 95.44 141 ALA A N 1
ATOM 1063 C CA . ALA A 1 141 ? 6.644 -11.287 -2.599 1.00 95.44 141 ALA A CA 1
ATOM 1064 C C . ALA A 1 141 ? 6.969 -12.604 -3.328 1.00 95.44 141 ALA A C 1
ATOM 1066 O O . ALA A 1 141 ? 7.040 -12.647 -4.556 1.00 95.44 141 ALA A O 1
ATOM 1067 N N . ALA A 1 142 ? 7.071 -13.709 -2.583 1.00 95.44 142 ALA A N 1
ATOM 1068 C CA . ALA A 1 142 ? 7.279 -15.036 -3.149 1.00 95.44 142 ALA A CA 1
ATOM 1069 C C . ALA A 1 142 ? 6.112 -15.486 -4.046 1.00 95.44 142 ALA A C 1
ATOM 1071 O O . ALA A 1 142 ? 6.347 -16.124 -5.072 1.00 95.44 142 ALA A O 1
ATOM 1072 N N . ALA A 1 143 ? 4.866 -15.145 -3.695 1.00 95.81 143 ALA A N 1
ATOM 1073 C CA . ALA A 1 143 ? 3.686 -15.489 -4.490 1.00 95.81 143 ALA A CA 1
ATOM 1074 C C . ALA A 1 143 ? 3.664 -14.804 -5.867 1.00 95.81 143 ALA A C 1
ATOM 1076 O O . ALA A 1 143 ? 3.170 -15.396 -6.826 1.00 95.81 143 ALA A O 1
ATOM 1077 N N . ILE A 1 144 ? 4.226 -13.596 -5.975 1.00 94.75 144 ILE A N 1
ATOM 1078 C CA . ILE A 1 144 ? 4.352 -12.862 -7.246 1.00 94.75 144 ILE A CA 1
ATOM 1079 C C . ILE A 1 144 ? 5.691 -13.105 -7.956 1.00 94.75 144 ILE A C 1
ATOM 1081 O O . ILE A 1 144 ? 5.945 -12.517 -8.999 1.00 94.75 144 ILE A O 1
ATOM 1085 N N . GLY A 1 145 ? 6.559 -13.962 -7.407 1.00 93.25 145 GLY A N 1
ATOM 1086 C CA . GLY A 1 145 ? 7.877 -14.244 -7.982 1.00 93.25 145 GLY A CA 1
ATOM 1087 C C . GLY A 1 145 ? 8.874 -13.083 -7.881 1.00 93.25 145 GLY A C 1
ATOM 1088 O O . GLY A 1 145 ? 9.864 -13.079 -8.610 1.00 93.25 145 GLY A O 1
ATOM 1089 N N . ALA A 1 146 ? 8.637 -12.112 -6.993 1.00 92.00 146 ALA A N 1
ATOM 1090 C CA . ALA A 1 146 ? 9.564 -11.010 -6.765 1.00 92.00 146 ALA A CA 1
ATOM 1091 C C . ALA A 1 146 ? 10.841 -11.500 -6.063 1.00 92.00 146 ALA A C 1
ATOM 1093 O O . ALA A 1 146 ? 10.790 -12.357 -5.174 1.00 92.00 146 ALA A O 1
ATOM 1094 N N . SER A 1 147 ? 11.988 -10.933 -6.443 1.00 91.06 147 SER A N 1
ATOM 1095 C CA . SER A 1 147 ? 13.254 -11.136 -5.735 1.00 91.06 147 SER A CA 1
ATOM 1096 C C . SER A 1 147 ? 13.487 -10.046 -4.697 1.00 91.06 147 SER A C 1
ATOM 1098 O O . SER A 1 147 ? 12.920 -8.957 -4.756 1.00 91.06 147 SER A O 1
ATOM 1100 N N . TRP A 1 148 ? 14.352 -10.359 -3.742 1.00 92.00 148 TRP A N 1
ATOM 1101 C CA . TRP A 1 148 ? 14.957 -9.402 -2.830 1.00 92.00 148 TRP A CA 1
ATOM 1102 C C . TRP A 1 148 ? 16.340 -9.919 -2.447 1.00 92.00 148 TRP A C 1
ATOM 1104 O O . TRP A 1 148 ? 16.576 -11.133 -2.429 1.00 92.00 148 TRP A O 1
ATOM 1114 N N . THR A 1 149 ? 17.254 -9.019 -2.102 1.00 88.38 149 THR A N 1
ATOM 1115 C CA . THR A 1 149 ? 18.582 -9.405 -1.622 1.00 88.38 149 THR A CA 1
ATOM 1116 C C . THR A 1 149 ? 18.564 -9.656 -0.104 1.00 88.38 149 THR A C 1
ATOM 1118 O O . THR A 1 149 ? 18.336 -8.717 0.665 1.00 88.38 149 THR A O 1
ATOM 1121 N N . PRO A 1 150 ? 18.868 -10.881 0.375 1.00 86.06 150 PRO A N 1
ATOM 1122 C CA . PRO A 1 150 ? 18.896 -11.169 1.806 1.00 86.06 150 PRO A CA 1
ATOM 1123 C C . PRO A 1 150 ? 19.996 -10.405 2.553 1.00 86.06 150 PRO A C 1
ATOM 1125 O O . PRO A 1 150 ? 21.119 -10.259 2.066 1.00 86.06 150 PRO A O 1
ATOM 1128 N N . GLY A 1 151 ? 19.705 -9.975 3.778 1.00 78.62 151 GLY A N 1
ATOM 1129 C CA . GLY A 1 151 ? 20.639 -9.296 4.675 1.00 78.62 151 GLY A CA 1
ATOM 1130 C C . GLY A 1 151 ? 20.888 -7.821 4.353 1.00 78.62 151 GLY A C 1
ATOM 1131 O O . GLY A 1 151 ? 21.771 -7.218 4.970 1.00 78.62 151 GLY A O 1
ATOM 1132 N N . GLN A 1 152 ? 20.143 -7.228 3.415 1.00 77.31 152 GLN A N 1
ATOM 1133 C CA . GLN A 1 152 ? 20.173 -5.783 3.194 1.00 77.31 152 GLN A CA 1
ATOM 1134 C C . GLN A 1 152 ? 19.458 -5.011 4.314 1.00 77.31 152 GLN A C 1
ATOM 1136 O O . GLN A 1 152 ? 18.711 -5.566 5.118 1.00 77.31 152 GLN A O 1
ATOM 1141 N N . PHE A 1 153 ? 19.688 -3.694 4.367 1.00 71.94 153 PHE A N 1
ATOM 1142 C CA . PHE A 1 153 ? 19.075 -2.796 5.356 1.00 71.94 153 PHE A CA 1
ATOM 1143 C C . PHE A 1 153 ? 17.540 -2.749 5.283 1.00 71.94 153 PHE A C 1
ATOM 1145 O O . PHE A 1 153 ? 16.901 -2.302 6.235 1.00 71.94 153 PHE A O 1
ATOM 1152 N N . GLU A 1 154 ? 16.970 -3.233 4.183 1.00 81.12 154 GLU A N 1
ATOM 1153 C CA . GLU A 1 154 ? 15.546 -3.223 3.861 1.00 81.12 154 GLU A CA 1
ATOM 1154 C C . GLU A 1 154 ? 14.966 -4.647 3.855 1.00 81.12 154 GLU A C 1
ATOM 1156 O O . GLU A 1 154 ? 14.143 -5.018 3.021 1.00 81.12 154 GLU A O 1
ATOM 1161 N N . GLU A 1 155 ? 15.402 -5.469 4.808 1.00 90.06 155 GLU A N 1
ATOM 1162 C CA . GLU A 1 155 ? 14.813 -6.772 5.100 1.00 90.06 155 GLU A CA 1
ATOM 1163 C C . GLU A 1 155 ? 14.553 -6.897 6.606 1.00 90.06 155 GLU A C 1
ATOM 1165 O O . GLU A 1 155 ? 15.357 -6.478 7.447 1.00 90.06 155 GLU A O 1
ATOM 1170 N N . THR A 1 156 ? 13.417 -7.488 6.955 1.00 92.19 156 THR A N 1
ATOM 1171 C CA . THR A 1 156 ? 13.087 -7.866 8.328 1.00 92.19 156 THR A CA 1
ATOM 1172 C C . THR A 1 156 ? 12.746 -9.354 8.413 1.00 92.19 156 THR A C 1
ATOM 1174 O O . THR A 1 156 ? 13.096 -10.114 7.511 1.00 92.19 156 THR A O 1
ATOM 1177 N N . GLU A 1 157 ? 12.124 -9.828 9.496 1.00 93.75 157 GLU A N 1
ATOM 1178 C CA . GLU A 1 157 ? 11.759 -11.245 9.594 1.00 93.75 157 GLU A CA 1
ATOM 1179 C C . GLU A 1 157 ? 10.714 -11.607 8.528 1.00 93.75 157 GLU A C 1
ATOM 1181 O O . GLU A 1 157 ? 10.948 -12.516 7.724 1.00 93.75 157 GLU A O 1
ATOM 1186 N N . HIS A 1 158 ? 9.628 -10.832 8.451 1.00 96.00 158 HIS A N 1
ATOM 1187 C CA . HIS A 1 158 ? 8.492 -11.120 7.575 1.00 96.00 158 HIS A CA 1
ATOM 1188 C C . HIS A 1 158 ? 8.393 -10.214 6.347 1.00 96.00 158 HIS A C 1
ATOM 1190 O O . HIS A 1 158 ? 7.565 -10.496 5.482 1.00 96.00 158 HIS A O 1
ATOM 1196 N N . TYR A 1 159 ? 9.211 -9.162 6.237 1.00 95.00 159 TYR A N 1
ATOM 1197 C CA . TYR A 1 159 ? 9.128 -8.195 5.139 1.00 95.00 159 TYR A CA 1
ATOM 1198 C C . TYR A 1 159 ? 10.454 -8.022 4.388 1.00 95.00 159 TYR A C 1
ATOM 1200 O O . TYR A 1 159 ? 11.533 -8.294 4.921 1.00 95.00 159 TYR A O 1
ATOM 1208 N N . CYS A 1 160 ? 10.370 -7.570 3.138 1.00 93.50 160 CYS A N 1
ATOM 1209 C CA . CYS A 1 160 ? 11.502 -7.281 2.260 1.00 93.50 160 CYS A CA 1
ATOM 1210 C C . CYS A 1 160 ? 11.181 -6.136 1.291 1.00 93.50 160 CYS A C 1
ATOM 1212 O O . CYS A 1 160 ? 10.031 -5.982 0.871 1.00 93.50 160 CYS A O 1
ATOM 1214 N N . ALA A 1 161 ? 12.203 -5.379 0.890 1.00 92.19 161 ALA A N 1
ATOM 1215 C CA . ALA A 1 161 ? 12.154 -4.550 -0.309 1.00 92.19 161 ALA A CA 1
ATOM 1216 C C . ALA A 1 161 ? 12.273 -5.438 -1.552 1.00 92.19 161 ALA A C 1
ATOM 1218 O O . ALA A 1 161 ? 13.237 -6.188 -1.699 1.00 92.19 161 ALA A O 1
ATOM 1219 N N . MET A 1 162 ? 11.257 -5.384 -2.408 1.00 92.06 162 MET A N 1
ATOM 1220 C CA . MET A 1 162 ? 11.193 -6.148 -3.649 1.00 92.06 162 MET A CA 1
ATOM 1221 C C . MET A 1 162 ? 11.908 -5.405 -4.775 1.00 92.06 162 MET A C 1
ATOM 1223 O O . MET A 1 162 ? 11.639 -4.229 -5.019 1.00 92.06 162 MET A O 1
ATOM 1227 N N . GLU A 1 163 ? 12.764 -6.128 -5.486 1.00 87.56 163 GLU A N 1
ATOM 1228 C CA . GLU A 1 163 ? 13.453 -5.662 -6.688 1.00 87.56 163 GLU A CA 1
ATOM 1229 C C . GLU A 1 163 ? 12.526 -5.787 -7.911 1.00 87.56 163 GLU A C 1
ATOM 1231 O O . GLU A 1 163 ? 11.637 -6.647 -7.950 1.00 87.56 163 GLU A O 1
ATOM 1236 N N . HIS A 1 164 ? 12.729 -4.946 -8.931 1.00 75.75 164 HIS A N 1
ATOM 1237 C CA . HIS A 1 164 ? 12.014 -5.102 -10.200 1.00 75.75 164 HIS A CA 1
ATOM 1238 C C . HIS A 1 164 ? 12.395 -6.422 -10.876 1.00 75.75 164 HIS A C 1
ATOM 1240 O O . HIS A 1 164 ? 13.545 -6.861 -10.866 1.00 75.75 164 HIS A O 1
ATOM 1246 N N . GLN A 1 165 ? 11.400 -7.038 -11.500 1.00 77.44 165 GLN A N 1
ATOM 1247 C CA . GLN A 1 165 ? 11.554 -8.231 -12.325 1.00 77.44 165 GLN A CA 1
ATOM 1248 C C . GLN A 1 165 ? 11.078 -7.904 -13.743 1.00 77.44 165 GLN A C 1
ATOM 1250 O O . GLN A 1 165 ? 10.270 -6.994 -13.899 1.00 77.44 165 GLN A O 1
ATOM 1255 N N . PRO A 1 166 ? 11.505 -8.639 -14.785 1.00 79.81 166 PRO A N 1
ATOM 1256 C CA . PRO A 1 166 ? 11.056 -8.384 -16.157 1.00 79.81 166 PRO A CA 1
ATOM 1257 C C . PRO A 1 166 ? 9.530 -8.389 -16.340 1.00 79.81 166 PRO A C 1
ATOM 1259 O O . PRO A 1 166 ? 9.023 -7.731 -17.240 1.00 79.81 166 PRO A O 1
ATOM 1262 N N . ASP A 1 167 ? 8.802 -9.118 -15.489 1.00 81.62 167 ASP A N 1
ATOM 1263 C CA . ASP A 1 167 ? 7.335 -9.179 -15.519 1.00 81.62 167 ASP A CA 1
ATOM 1264 C C . ASP A 1 167 ? 6.664 -7.986 -14.797 1.00 81.62 167 ASP A C 1
ATOM 1266 O O . ASP A 1 167 ? 5.459 -7.765 -14.953 1.00 81.62 167 ASP A O 1
ATOM 1270 N N . HIS A 1 168 ? 7.435 -7.222 -14.011 1.00 83.94 168 HIS A N 1
ATOM 1271 C CA . HIS A 1 168 ? 7.027 -6.096 -13.161 1.00 83.94 168 HIS A CA 1
ATOM 1272 C C . HIS A 1 168 ? 8.128 -5.015 -13.162 1.00 83.94 168 HIS A C 1
ATOM 1274 O O . HIS A 1 168 ? 8.768 -4.755 -12.140 1.00 83.94 168 HIS A O 1
ATOM 1280 N N . ASP A 1 169 ? 8.402 -4.445 -14.335 1.00 85.25 169 ASP A N 1
ATOM 1281 C CA . ASP A 1 169 ? 9.542 -3.553 -14.585 1.00 85.25 169 ASP A CA 1
ATOM 1282 C C . ASP A 1 169 ? 9.310 -2.098 -14.150 1.00 85.25 169 ASP A C 1
ATOM 1284 O O . ASP A 1 169 ? 10.254 -1.305 -14.111 1.00 85.25 169 ASP A O 1
ATOM 1288 N N . THR A 1 170 ? 8.083 -1.760 -13.757 1.00 90.25 170 THR A N 1
ATOM 1289 C CA . THR A 1 170 ? 7.714 -0.452 -13.218 1.00 90.25 170 THR A CA 1
ATOM 1290 C C . THR A 1 170 ? 7.278 -0.542 -11.755 1.00 90.25 170 THR A C 1
ATOM 1292 O O . THR A 1 170 ? 6.736 -1.551 -11.293 1.00 90.25 170 THR A O 1
ATOM 1295 N N . LEU A 1 171 ? 7.451 0.558 -11.014 1.00 91.44 171 LEU A N 1
ATOM 1296 C CA . LEU A 1 171 ? 7.003 0.649 -9.623 1.00 91.44 171 LEU A CA 1
ATOM 1297 C C . LEU A 1 1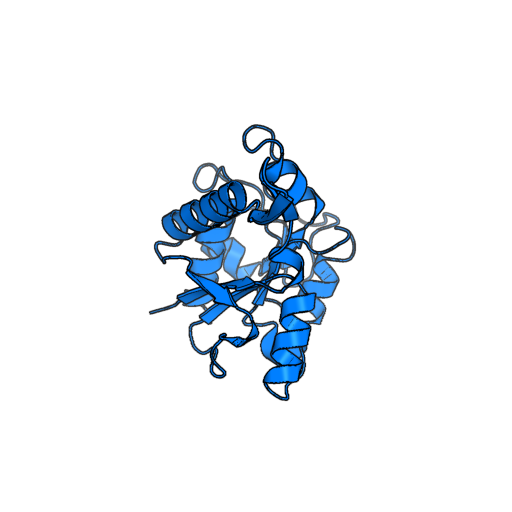71 ? 5.478 0.444 -9.474 1.00 91.44 171 LEU A C 1
ATOM 1299 O O . LEU A 1 171 ? 5.081 -0.337 -8.603 1.00 91.44 171 LEU A O 1
ATOM 1303 N N . PRO A 1 172 ? 4.608 1.079 -10.292 1.00 92.81 172 PRO A N 1
ATOM 1304 C CA . PRO A 1 172 ? 3.174 0.810 -10.241 1.00 92.81 172 PRO A CA 1
ATOM 1305 C C . PRO A 1 172 ? 2.845 -0.637 -10.622 1.00 92.81 172 PRO A C 1
ATOM 1307 O O . PRO A 1 172 ? 1.982 -1.247 -9.992 1.00 92.81 172 PRO A O 1
ATOM 1310 N N . GLY A 1 173 ? 3.557 -1.214 -11.598 1.00 93.56 173 GLY A N 1
ATOM 1311 C CA . GLY A 1 173 ? 3.396 -2.606 -12.011 1.00 93.56 173 GLY A CA 1
ATOM 1312 C C . GLY A 1 173 ? 3.676 -3.592 -10.875 1.00 93.56 173 GLY A C 1
ATOM 1313 O O . GLY A 1 173 ? 2.838 -4.449 -10.575 1.00 93.56 173 GLY A O 1
ATOM 1314 N N . LEU A 1 174 ? 4.809 -3.421 -10.186 1.00 94.38 174 LEU A N 1
ATOM 1315 C CA . LEU A 1 174 ? 5.179 -4.218 -9.016 1.00 94.38 174 LEU A CA 1
ATOM 1316 C C . LEU A 1 174 ? 4.177 -4.045 -7.865 1.00 94.38 174 LEU A C 1
ATOM 1318 O O . LEU A 1 174 ? 3.751 -5.034 -7.264 1.00 94.38 174 LEU A O 1
ATOM 1322 N N . LEU A 1 175 ? 3.749 -2.809 -7.579 1.00 95.56 175 LEU A N 1
ATOM 1323 C CA . LEU A 1 175 ? 2.729 -2.548 -6.562 1.00 95.56 175 LEU A CA 1
ATOM 1324 C C . LEU A 1 175 ? 1.403 -3.236 -6.908 1.00 95.56 175 LEU A C 1
ATOM 1326 O O . LEU A 1 175 ? 0.798 -3.872 -6.048 1.00 95.56 175 LEU A O 1
ATOM 1330 N N . GLY A 1 176 ? 0.943 -3.133 -8.155 1.00 95.81 176 GLY A N 1
ATOM 1331 C CA . GLY A 1 176 ? -0.307 -3.742 -8.596 1.00 95.81 176 GLY A CA 1
ATOM 1332 C C . GLY A 1 176 ? -0.300 -5.264 -8.451 1.00 95.81 176 GLY A C 1
ATOM 1333 O O . GLY A 1 176 ? -1.246 -5.842 -7.906 1.00 95.81 176 GLY A O 1
ATOM 1334 N N . ALA A 1 177 ? 0.791 -5.915 -8.865 1.00 95.81 177 ALA A N 1
ATOM 1335 C C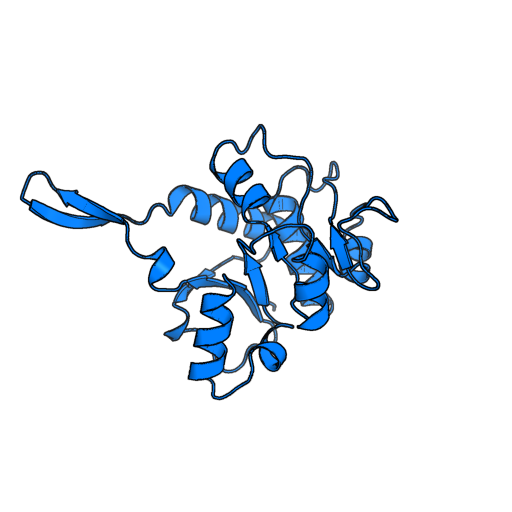A . ALA A 1 177 ? 0.985 -7.350 -8.663 1.00 95.81 177 ALA A CA 1
ATOM 1336 C C . ALA A 1 177 ? 0.941 -7.721 -7.171 1.00 95.81 177 ALA A C 1
ATOM 1338 O O . ALA A 1 177 ? 0.210 -8.637 -6.778 1.00 95.81 177 ALA A O 1
ATOM 1339 N N . TYR A 1 178 ? 1.653 -6.960 -6.334 1.00 97.25 178 TYR A N 1
ATOM 1340 C CA . TYR A 1 178 ? 1.676 -7.153 -4.888 1.00 97.25 178 TYR A CA 1
ATOM 1341 C C . TYR A 1 178 ? 0.287 -7.020 -4.251 1.00 97.25 178 TYR A C 1
ATOM 1343 O O . TYR A 1 178 ? -0.147 -7.914 -3.526 1.00 97.25 178 TYR A O 1
ATOM 1351 N N . LEU A 1 179 ? -0.444 -5.938 -4.538 1.00 97.44 179 LEU A N 1
ATOM 1352 C CA . LEU A 1 179 ? -1.765 -5.668 -3.958 1.00 97.44 179 LEU A CA 1
ATOM 1353 C C . LEU A 1 179 ? -2.788 -6.739 -4.331 1.00 97.44 179 LEU A C 1
ATOM 1355 O O . LEU A 1 179 ? -3.610 -7.131 -3.499 1.00 97.44 179 LEU A O 1
ATOM 1359 N N . ARG A 1 180 ? -2.722 -7.247 -5.564 1.00 97.06 180 ARG A N 1
ATOM 1360 C CA . ARG A 1 180 ? -3.562 -8.362 -5.995 1.00 97.06 180 ARG A CA 1
ATOM 1361 C C . ARG A 1 180 ? -3.280 -9.618 -5.172 1.00 97.06 180 ARG A C 1
ATOM 1363 O O . ARG A 1 180 ? -4.211 -10.178 -4.599 1.00 97.06 180 ARG A O 1
ATOM 1370 N N . ALA A 1 181 ? -2.020 -10.044 -5.094 1.00 97.25 181 ALA A N 1
ATOM 1371 C CA . ALA A 1 181 ? -1.646 -11.235 -4.333 1.00 97.25 181 ALA A CA 1
ATOM 1372 C C . ALA A 1 181 ? -1.957 -11.076 -2.835 1.00 97.25 181 ALA A C 1
ATOM 1374 O O . ALA A 1 181 ? -2.429 -12.012 -2.191 1.00 97.25 181 ALA A O 1
ATOM 1375 N N . TYR A 1 182 ? -1.782 -9.869 -2.294 1.00 97.81 182 TYR A N 1
ATOM 1376 C CA . TYR A 1 182 ? -2.153 -9.540 -0.922 1.00 97.81 182 TYR A CA 1
ATOM 1377 C C . TYR A 1 182 ? -3.655 -9.737 -0.671 1.00 97.81 182 TYR A C 1
ATOM 1379 O O . TYR A 1 182 ? -4.039 -10.370 0.313 1.00 97.81 182 TYR A O 1
ATOM 1387 N N . LEU A 1 183 ? -4.510 -9.230 -1.566 1.00 96.88 183 LEU A N 1
ATOM 1388 C CA . LEU A 1 183 ? -5.965 -9.399 -1.491 1.00 96.88 183 LEU A CA 1
ATOM 1389 C C . LEU A 1 183 ? -6.401 -10.864 -1.623 1.00 96.88 183 LEU A C 1
ATOM 1391 O O . LEU A 1 183 ? -7.383 -11.254 -0.999 1.00 96.88 183 LEU A O 1
ATOM 1395 N N . GLU A 1 184 ? -5.698 -11.668 -2.421 1.00 96.12 184 GLU A N 1
ATOM 1396 C CA . GLU A 1 184 ? -5.971 -13.105 -2.575 1.00 96.12 184 GLU A CA 1
ATOM 1397 C C . GLU A 1 184 ? -5.586 -13.915 -1.320 1.00 96.12 184 GLU A C 1
ATOM 1399 O O . GLU A 1 184 ? -6.177 -14.965 -1.062 1.00 96.12 184 GLU A O 1
ATOM 1404 N N . ALA A 1 185 ? -4.634 -13.419 -0.523 1.00 95.12 185 ALA A N 1
ATOM 1405 C CA . ALA A 1 185 ? -4.152 -14.060 0.702 1.00 95.12 185 ALA A CA 1
ATOM 1406 C C . ALA A 1 185 ? -4.861 -13.608 2.000 1.00 95.12 185 ALA A C 1
ATOM 1408 O O . ALA A 1 185 ? -4.604 -14.198 3.054 1.00 95.12 185 ALA A O 1
ATOM 1409 N N . SER A 1 186 ? -5.703 -12.565 1.949 1.00 90.00 186 SER A N 1
ATOM 1410 C CA . SER A 1 186 ? -6.273 -11.869 3.127 1.00 90.00 186 SER A CA 1
ATOM 1411 C C . SER A 1 186 ? -7.782 -12.022 3.306 1.00 90.00 186 SER A C 1
ATOM 1413 O O . SER A 1 186 ? -8.272 -11.549 4.366 1.00 90.00 186 SER A O 1
#

Foldseek 3Di:
DAAEEAEDDPVQFADFDADPVRDTDRDRPCPLVCVLQCLLCVLLVHHYHYDYLLGDDLDCQRAAYEYAPVSLCVNCVNNVHDSLVCQCRYEHEAAEDQLCQLVVSVVSVHQWYAHNVQVVQCSVPQVPRPFFFTKHFPVLCVVLVFDADPPDSADDPGIGTTGADPCQRGHSNVNSSSVNSSSVVD

Radius of gyration: 16.38 Å; chains: 1; bounding box: 37×52×34 Å

Sequence (186 aa):
MGRILFALTDSWAAVVDEHDDGTPITRREYAKLDAFAAEAGEAAKIPVEFIDVAEVPADLTGVVLIAEEEALHELAERLGRTPESLAGRVFLLNTERISRSGRHVEAIGAAGTITSLTFGVWSSDPEDAPEGNVFGRKDIAAAIGASWTPGQFEETEHYCAMEHQPDHDTLPGLLGAYLRAYLEAS

Secondary structure (DSSP, 8-state):
--EEEEEEPGGGT-EEEE-TTSPEEEE---HHHHHHHHHHHHHHTSPEEEEEGGGS-S--TTEEEEE-HHHHHHHHHHTT--HHHHHTTEEEEEES-HHHHHHHHHHHT-SEEEEHHHHHHHHH-SSS--S--EEEEHHHHHHTT----TTSTTB-SSEEEEPPBTTB-SHHHHHHHHHHHHHHH-

Organism: NCBI:txid1785913